Protein AF-A0A7W0W2N6-F1 (afdb_monomer_lite)

Radius of gyration: 33.57 Å; chains: 1; bounding box: 93×100×54 Å

pLDDT: mean 82.93, std 16.7, range [38.88, 98.69]

Foldseek 3Di:
DDPQLLVQLVVLLVQLVVLLVVLVDDDFQVSLLVSLVSLQRSNQRSLCSNVPNDPDDDLVSLVVCVVVVLADPVLSVLLNLSSVLNVQSPDPPHRRDNSNSVSSNSNSVRNVCSSVPVRPVPPPPPPDPPPPPPPPDDDPDDDDPPDDPDDPDPDPDDPPPPDDPDDDDPPDDPDPPPDDDDPDPPPPPPPDDPDPDDPDPDPPPDDDDPPDDDDDDDDDDDD

Secondary structure (DSSP, 8-state):
--HHHHHHHHHHHHHHHHHHHHHTS---HHHHHHHHHHHHHHHHHHHHHHHTS----HHHHHHHHHHTTSS-HHHHHHHHHHHHHHHHHTSTT----HHHHHHHHHHHHHHHHHHTT--S-TTS----S----PPS-----PPPP-PPPPPPPPPPPPPPPPPPPPPPPPPP-PPPPPPPPPPPP---PPPP--PPP--------PPPP----PPPPPPPPP-

Sequence (223 aa):
MSAPNQRDARTALDGARKVLAHLEGPRGGEDLAADIFDLWHGVEMSLRALIGGSSLSGQQLIRVARQGEVISIDQGHSLLEFLAARDRVNRTSYKPTQADGNAALEGFHALESALSGAGPSGDATASAPPVYQPPASSLPYAPPPSRAPDPPPPRPSAPPPPRAPDPPAPRPSAPPPPPPLPPPPLREAPPAYVPPASTRPTTIEQPPPDFDRAPARKPPPKI

Structure (mmCIF, N/CA/C/O backbone):
data_AF-A0A7W0W2N6-F1
#
_entry.id   AF-A0A7W0W2N6-F1
#
loop_
_atom_site.group_PDB
_atom_site.id
_atom_site.type_symbol
_atom_site.label_atom_id
_atom_site.label_alt_id
_atom_site.label_comp_id
_atom_site.label_asym_id
_atom_site.label_entity_id
_atom_site.label_seq_id
_atom_site.pdbx_PDB_ins_code
_atom_site.Cartn_x
_atom_site.Cartn_y
_atom_site.Cartn_z
_atom_site.occupancy
_atom_site.B_iso_or_equiv
_atom_site.auth_seq_id
_atom_site.auth_comp_id
_atom_site.auth_asym_id
_atom_site.auth_atom_id
_atom_site.pdbx_PDB_model_num
ATOM 1 N N . MET A 1 1 ? -13.272 3.521 14.338 1.00 80.06 1 MET A N 1
ATOM 2 C CA . MET A 1 1 ? -12.353 4.578 13.850 1.00 80.06 1 MET A CA 1
ATOM 3 C C . MET A 1 1 ? -12.968 5.941 14.069 1.00 80.06 1 MET A C 1
ATOM 5 O O . MET A 1 1 ? -14.181 6.059 13.957 1.00 80.06 1 MET A O 1
ATOM 9 N N . SER A 1 2 ? -12.160 6.952 14.383 1.00 88.81 2 SER A N 1
ATOM 10 C CA . SER A 1 2 ? -12.640 8.329 14.524 1.00 88.81 2 SER A CA 1
ATOM 11 C C . SER A 1 2 ? -12.678 9.036 13.157 1.00 88.81 2 SER A C 1
ATOM 13 O O . SER A 1 2 ? -11.887 8.727 12.263 1.00 88.81 2 SER A O 1
ATOM 15 N N . ALA A 1 3 ? -13.587 10.001 12.988 1.00 91.56 3 ALA A N 1
ATOM 16 C CA . ALA A 1 3 ? -13.664 10.814 11.769 1.00 91.56 3 ALA A CA 1
ATOM 17 C C . ALA A 1 3 ? -12.361 11.592 11.448 1.00 91.56 3 ALA A C 1
ATOM 19 O O . ALA A 1 3 ? -12.022 11.689 10.267 1.00 91.56 3 ALA A O 1
ATOM 20 N N . PRO A 1 4 ? -11.600 12.107 12.442 1.00 94.69 4 PRO A N 1
ATOM 21 C CA . PRO A 1 4 ? -10.273 12.680 12.204 1.00 94.69 4 PRO A CA 1
ATOM 22 C C . PRO A 1 4 ? -9.300 11.695 11.546 1.00 94.69 4 PRO A C 1
ATOM 24 O O . PRO A 1 4 ? -8.773 11.996 10.480 1.00 94.69 4 PRO A O 1
ATOM 27 N N . ASN A 1 5 ? -9.163 10.480 12.089 1.00 94.56 5 ASN A N 1
ATOM 28 C CA . ASN A 1 5 ? -8.243 9.469 11.557 1.00 94.56 5 ASN A CA 1
ATOM 29 C C . ASN A 1 5 ? -8.558 9.110 10.098 1.00 94.56 5 ASN A C 1
ATOM 31 O O . ASN A 1 5 ? -7.654 8.925 9.287 1.00 94.56 5 ASN A O 1
ATOM 35 N N . GLN A 1 6 ? -9.845 9.032 9.745 1.00 95.06 6 GLN A N 1
ATOM 36 C CA . GLN A 1 6 ? -10.270 8.755 8.372 1.00 95.06 6 GLN A CA 1
ATOM 37 C C . GLN A 1 6 ? -9.917 9.904 7.412 1.00 95.06 6 GLN A C 1
ATOM 39 O O . GLN A 1 6 ? -9.544 9.658 6.265 1.00 95.06 6 GLN A O 1
ATOM 44 N N . ARG A 1 7 ? -10.020 11.160 7.863 1.00 96.31 7 ARG A N 1
ATOM 45 C CA . ARG A 1 7 ? -9.629 12.336 7.071 1.00 96.31 7 ARG A CA 1
ATOM 46 C C . ARG A 1 7 ? -8.117 12.386 6.849 1.00 96.31 7 ARG A C 1
ATOM 48 O O . ARG A 1 7 ? -7.683 12.645 5.726 1.00 96.31 7 ARG A O 1
ATOM 55 N N . ASP A 1 8 ? -7.340 12.092 7.884 1.00 96.56 8 ASP A N 1
ATOM 56 C CA . ASP A 1 8 ? -5.877 12.066 7.807 1.00 96.56 8 ASP A CA 1
ATOM 57 C C . ASP A 1 8 ? -5.404 10.945 6.875 1.00 96.56 8 ASP A C 1
ATOM 59 O O . ASP A 1 8 ? -4.560 11.163 6.006 1.00 96.56 8 ASP A O 1
ATOM 63 N N . ALA A 1 9 ? -6.028 9.768 6.972 1.00 96.81 9 ALA A N 1
ATOM 64 C CA . ALA A 1 9 ? -5.744 8.641 6.093 1.00 96.81 9 ALA A CA 1
ATOM 65 C C . ALA A 1 9 ? -6.024 8.948 4.614 1.00 96.81 9 ALA A C 1
ATOM 67 O O . ALA A 1 9 ? -5.227 8.576 3.751 1.00 96.81 9 ALA A O 1
ATOM 68 N N . ARG A 1 10 ? -7.126 9.650 4.316 1.00 96.62 10 ARG A N 1
ATOM 69 C CA . ARG A 1 10 ? -7.452 10.097 2.950 1.00 96.62 10 ARG A CA 1
ATOM 70 C C . ARG A 1 10 ? -6.450 11.123 2.438 1.00 96.62 10 ARG A C 1
ATOM 72 O O . ARG A 1 10 ? -5.946 10.961 1.337 1.00 96.62 10 ARG A O 1
ATOM 79 N N . THR A 1 11 ? -6.094 12.104 3.266 1.00 97.06 11 THR A N 1
ATOM 80 C CA . THR A 1 11 ? -5.081 13.117 2.922 1.00 97.06 11 THR A CA 1
ATOM 81 C C . THR A 1 11 ? -3.732 12.476 2.585 1.00 97.06 11 THR A C 1
ATOM 83 O O . THR A 1 11 ? -3.097 12.849 1.600 1.00 97.06 11 THR A O 1
ATOM 86 N N . ALA A 1 12 ? -3.302 11.482 3.369 1.00 96.00 12 ALA A N 1
ATOM 87 C CA . ALA A 1 12 ? -2.074 10.737 3.098 1.00 96.00 12 ALA A CA 1
ATOM 88 C C . ALA A 1 12 ? -2.150 9.953 1.775 1.00 96.00 12 ALA A C 1
ATOM 90 O O . ALA A 1 12 ? -1.202 9.977 0.988 1.00 96.00 12 ALA A O 1
ATOM 91 N N . LEU A 1 13 ? -3.289 9.306 1.500 1.00 96.38 13 LEU A N 1
ATOM 92 C CA . LEU A 1 13 ? -3.495 8.548 0.264 1.00 96.38 13 LEU A CA 1
ATOM 93 C C . LEU A 1 13 ? -3.570 9.458 -0.978 1.00 96.38 13 LEU A C 1
ATOM 95 O O . LEU A 1 13 ? -3.036 9.110 -2.029 1.00 96.38 13 LEU A O 1
ATOM 99 N N . ASP A 1 14 ? -4.162 10.648 -0.853 1.00 96.31 14 ASP A N 1
ATOM 100 C CA . ASP A 1 14 ? -4.223 11.655 -1.921 1.00 96.31 14 ASP A CA 1
ATOM 101 C C . ASP A 1 14 ? -2.829 12.133 -2.356 1.00 96.31 14 ASP A C 1
ATOM 103 O O . ASP A 1 14 ? -2.616 12.445 -3.530 1.00 96.31 14 ASP A O 1
ATOM 107 N N . GLY A 1 15 ? -1.855 12.146 -1.440 1.00 95.06 15 GLY A N 1
ATOM 108 C CA . GLY A 1 15 ? -0.451 12.386 -1.778 1.00 95.06 15 GLY A CA 1
ATOM 109 C C . GLY A 1 15 ? 0.110 11.325 -2.731 1.00 95.06 15 GLY A C 1
ATOM 110 O O . GLY A 1 15 ? 0.752 11.670 -3.723 1.00 95.06 15 GLY A O 1
ATOM 111 N N . ALA A 1 16 ? -0.201 10.051 -2.475 1.00 96.19 16 ALA A N 1
ATOM 112 C CA . ALA A 1 16 ? 0.242 8.912 -3.280 1.00 96.19 16 ALA A CA 1
ATOM 113 C C . ALA A 1 16 ? -0.467 8.796 -4.642 1.00 96.19 16 ALA A C 1
ATOM 115 O O . ALA A 1 16 ? 0.145 8.328 -5.600 1.00 96.19 16 ALA A O 1
ATOM 116 N N . ARG A 1 17 ? -1.706 9.293 -4.792 1.00 96.06 17 ARG A N 1
ATOM 117 C CA . ARG A 1 17 ? -2.425 9.294 -6.089 1.00 96.06 17 ARG A CA 1
ATOM 118 C C . ARG A 1 17 ? -1.655 9.981 -7.218 1.00 96.06 17 ARG A C 1
ATOM 120 O O . ARG A 1 17 ? -1.803 9.610 -8.376 1.00 96.06 17 ARG A O 1
ATOM 127 N N . LYS A 1 18 ? -0.815 10.969 -6.896 1.00 93.62 18 LYS A N 1
ATOM 128 C CA . LYS A 1 18 ? 0.024 11.656 -7.891 1.00 93.62 18 LYS A CA 1
ATOM 129 C C . LYS A 1 18 ? 1.054 10.721 -8.526 1.00 93.62 18 LYS A C 1
ATOM 131 O O . LYS A 1 18 ? 1.340 10.857 -9.708 1.00 93.62 18 LYS A O 1
ATOM 136 N N . VAL A 1 19 ? 1.566 9.771 -7.747 1.00 95.50 19 VAL A N 1
ATOM 137 C CA . VAL A 1 19 ? 2.527 8.751 -8.186 1.00 95.50 19 VAL A CA 1
ATOM 138 C C . VAL A 1 19 ? 1.820 7.649 -8.976 1.00 95.50 19 VAL A C 1
ATOM 140 O O . VAL A 1 19 ? 2.383 7.100 -9.914 1.00 95.50 19 VAL A O 1
ATOM 143 N N . LEU A 1 20 ? 0.550 7.367 -8.669 1.00 94.69 20 LEU A N 1
ATOM 144 C CA . LEU A 1 20 ? -0.238 6.343 -9.363 1.00 94.69 20 LEU A CA 1
ATOM 145 C C . LEU A 1 20 ? -0.293 6.566 -10.882 1.00 94.69 20 LEU A C 1
ATOM 147 O O . LEU A 1 20 ? -0.062 5.638 -11.652 1.00 94.69 20 LEU A O 1
ATOM 151 N N . ALA A 1 21 ? -0.504 7.814 -11.311 1.00 92.62 21 ALA A N 1
ATOM 152 C CA . ALA A 1 21 ? -0.543 8.180 -12.729 1.00 92.62 21 ALA A CA 1
ATOM 153 C C . ALA A 1 21 ? 0.770 7.862 -13.471 1.00 92.62 21 ALA A C 1
ATOM 155 O O . ALA A 1 21 ? 0.789 7.749 -14.695 1.00 92.62 21 ALA A O 1
ATOM 156 N N . HIS A 1 22 ? 1.886 7.723 -12.750 1.00 92.94 22 HIS A N 1
ATOM 157 C CA . HIS A 1 22 ? 3.175 7.376 -13.332 1.00 92.94 22 HIS A CA 1
ATOM 158 C C . HIS A 1 22 ? 3.332 5.879 -13.613 1.00 92.94 22 HIS A C 1
ATOM 160 O O . HIS A 1 22 ? 4.080 5.536 -14.532 1.00 92.94 22 HIS A O 1
ATOM 166 N N . LEU A 1 23 ? 2.636 5.024 -12.858 1.00 93.06 23 LEU A N 1
ATOM 167 C CA . LEU A 1 23 ? 2.730 3.560 -12.921 1.00 93.06 23 LEU A CA 1
ATOM 168 C C . LEU A 1 23 ? 1.909 2.942 -14.063 1.00 93.06 23 LEU A C 1
ATOM 170 O O . LEU A 1 23 ? 2.182 1.815 -14.472 1.00 93.06 23 LEU A O 1
ATOM 174 N N . GLU A 1 24 ? 0.923 3.669 -14.594 1.00 89.94 24 GLU A N 1
ATOM 175 C CA . GLU A 1 24 ? 0.074 3.209 -15.705 1.00 89.94 24 GLU A CA 1
ATOM 176 C C . GLU A 1 24 ? 0.789 3.242 -17.072 1.00 89.94 24 GLU A C 1
ATOM 178 O O . GLU A 1 24 ? 0.323 2.638 -18.039 1.00 89.94 24 GLU A O 1
ATOM 183 N N . GLY A 1 25 ? 1.926 3.940 -17.172 1.00 89.19 25 GLY A N 1
ATOM 184 C CA . GLY A 1 25 ? 2.709 4.080 -18.400 1.00 89.19 25 GLY A CA 1
ATOM 185 C C . GLY A 1 25 ? 3.970 3.203 -18.440 1.00 89.19 25 GLY A C 1
ATOM 186 O O . GLY A 1 25 ? 4.464 2.767 -17.402 1.00 89.19 25 GLY A O 1
ATOM 187 N N . PRO A 1 26 ? 4.551 2.968 -19.633 1.00 87.12 26 PRO A N 1
ATOM 188 C CA . PRO A 1 26 ? 5.843 2.298 -19.748 1.00 87.12 26 PRO A CA 1
ATOM 189 C C . PRO A 1 26 ? 6.944 3.133 -19.075 1.00 87.12 26 PRO A C 1
ATOM 191 O O . PRO A 1 26 ? 7.191 4.277 -19.461 1.00 87.12 26 PRO A O 1
ATOM 194 N N . ARG A 1 27 ? 7.619 2.546 -18.080 1.00 88.75 27 ARG A N 1
ATOM 195 C CA . ARG A 1 27 ? 8.657 3.193 -17.260 1.00 88.75 27 ARG A CA 1
ATOM 196 C C . ARG A 1 27 ? 9.999 2.471 -17.351 1.00 88.75 27 ARG A C 1
ATOM 198 O O . ARG A 1 27 ? 10.067 1.261 -17.575 1.00 88.75 27 ARG A O 1
ATOM 205 N N . GLY A 1 28 ? 11.078 3.225 -17.141 1.00 95.81 28 GLY A N 1
ATOM 206 C CA . GLY A 1 28 ? 12.381 2.643 -16.836 1.00 95.81 28 GLY A CA 1
ATOM 207 C C . GLY A 1 28 ? 12.340 1.919 -15.488 1.00 95.81 28 GLY A C 1
ATOM 208 O O . GLY A 1 28 ? 11.553 2.268 -14.615 1.00 95.81 28 GLY A O 1
ATOM 209 N N . GLY A 1 29 ? 13.190 0.904 -15.306 1.00 95.12 29 GLY A N 1
ATOM 210 C CA . GLY A 1 29 ? 13.203 0.125 -14.061 1.00 95.12 29 GLY A CA 1
ATOM 211 C C . GLY A 1 29 ? 13.528 0.963 -12.819 1.00 95.12 29 GLY A C 1
ATOM 212 O O . GLY A 1 29 ? 12.971 0.708 -11.760 1.00 95.12 29 GLY A O 1
ATOM 213 N N . GLU A 1 30 ? 14.392 1.972 -12.948 1.00 96.12 30 GLU A N 1
ATOM 214 C CA . GLU A 1 30 ? 14.762 2.869 -11.843 1.00 96.12 30 GLU A CA 1
ATOM 215 C C . GLU A 1 30 ? 13.605 3.793 -11.437 1.00 96.12 30 GLU A C 1
ATOM 217 O O . GLU A 1 30 ? 13.245 3.828 -10.262 1.00 96.12 30 GLU A O 1
ATOM 222 N N . ASP A 1 31 ? 12.959 4.446 -12.408 1.00 97.19 31 ASP A N 1
ATOM 223 C CA . ASP A 1 31 ? 11.766 5.269 -12.162 1.00 97.19 31 ASP A CA 1
ATOM 224 C C . ASP A 1 31 ? 10.637 4.436 -11.540 1.00 97.19 31 ASP A C 1
ATOM 226 O O . ASP A 1 31 ? 10.013 4.853 -10.568 1.00 97.19 31 ASP A O 1
ATOM 230 N N . LEU A 1 32 ? 10.425 3.215 -12.047 1.00 97.50 32 LEU A N 1
ATOM 231 C CA . LEU A 1 32 ? 9.424 2.292 -11.517 1.00 97.50 32 LEU A CA 1
ATOM 232 C C . LEU A 1 32 ? 9.702 1.918 -10.051 1.00 97.50 32 LEU A C 1
ATOM 234 O O . LEU A 1 32 ? 8.769 1.839 -9.255 1.00 97.50 32 LEU A O 1
ATOM 238 N N . ALA A 1 33 ? 10.965 1.695 -9.669 1.00 97.81 33 ALA A N 1
ATOM 239 C CA . ALA A 1 33 ? 11.313 1.447 -8.270 1.00 97.81 33 ALA A CA 1
ATOM 240 C C . ALA A 1 33 ? 10.987 2.653 -7.383 1.00 97.81 33 ALA A C 1
ATOM 242 O O . ALA A 1 33 ? 10.401 2.469 -6.315 1.00 97.81 33 ALA A O 1
ATOM 243 N N . ALA A 1 34 ? 11.351 3.863 -7.819 1.00 97.69 34 ALA A N 1
ATOM 244 C CA . ALA A 1 34 ? 11.075 5.093 -7.083 1.00 97.69 34 ALA A CA 1
ATOM 245 C C . ALA A 1 34 ? 9.564 5.298 -6.883 1.00 97.69 34 ALA A C 1
ATOM 247 O O . ALA A 1 34 ? 9.118 5.474 -5.749 1.00 97.69 34 ALA A O 1
ATOM 248 N N . ASP A 1 35 ? 8.775 5.144 -7.951 1.00 97.88 35 ASP A N 1
ATOM 249 C CA . ASP A 1 35 ? 7.315 5.250 -7.893 1.00 97.88 35 ASP A CA 1
ATOM 250 C C . ASP A 1 35 ? 6.710 4.204 -6.926 1.00 97.88 35 ASP A C 1
ATOM 252 O O . ASP A 1 35 ? 5.842 4.526 -6.113 1.00 97.88 35 ASP A O 1
ATOM 256 N N . ILE A 1 36 ? 7.198 2.954 -6.936 1.00 98.12 36 ILE A N 1
ATOM 257 C CA . ILE A 1 36 ? 6.761 1.897 -6.000 1.00 98.12 36 ILE A CA 1
ATOM 258 C C . ILE A 1 36 ? 7.077 2.267 -4.539 1.00 98.12 36 ILE A C 1
ATOM 260 O O . ILE A 1 36 ? 6.253 2.016 -3.653 1.00 98.12 36 ILE A O 1
ATOM 264 N N . PHE A 1 37 ? 8.242 2.863 -4.261 1.00 98.00 37 PHE A N 1
ATOM 265 C CA . PHE A 1 37 ? 8.606 3.306 -2.910 1.00 98.00 37 PHE A CA 1
ATOM 266 C C . PHE A 1 37 ? 7.728 4.450 -2.411 1.00 98.00 37 PHE A C 1
ATOM 268 O O . PHE A 1 37 ? 7.234 4.380 -1.281 1.00 98.00 37 PHE A O 1
ATOM 275 N N . ASP A 1 38 ? 7.517 5.470 -3.240 1.00 98.00 38 ASP A N 1
ATOM 276 C CA . ASP A 1 38 ? 6.706 6.633 -2.882 1.00 98.00 38 ASP A CA 1
ATOM 277 C C . ASP A 1 38 ? 5.239 6.237 -2.677 1.00 98.00 38 ASP A C 1
ATOM 279 O O . ASP A 1 38 ? 4.598 6.655 -1.703 1.00 98.00 38 ASP A O 1
ATOM 283 N N . LEU A 1 39 ? 4.719 5.352 -3.536 1.00 98.12 39 LEU A N 1
ATOM 284 C CA . LEU A 1 39 ? 3.369 4.819 -3.398 1.00 98.12 39 LEU A CA 1
ATOM 285 C C . LEU A 1 39 ? 3.222 4.001 -2.106 1.00 98.12 39 LEU A C 1
ATOM 287 O O . LEU A 1 39 ? 2.267 4.210 -1.352 1.00 98.12 39 LEU A O 1
ATOM 291 N N . TRP A 1 40 ? 4.182 3.117 -1.800 1.00 98.38 40 TRP A N 1
ATOM 292 C CA . TRP A 1 40 ? 4.158 2.328 -0.564 1.00 98.38 40 TRP A CA 1
ATOM 293 C C . TRP A 1 40 ? 4.219 3.231 0.671 1.00 98.38 40 TRP A C 1
ATOM 295 O O . TRP A 1 40 ? 3.480 3.013 1.632 1.00 98.38 40 TRP A O 1
ATOM 305 N N . HIS A 1 41 ? 5.053 4.274 0.645 1.00 98.12 41 HIS A N 1
ATOM 306 C CA . HIS A 1 41 ? 5.153 5.224 1.748 1.00 98.12 41 HIS A CA 1
ATOM 307 C C . HIS A 1 41 ? 3.808 5.906 2.038 1.00 98.12 41 HIS A C 1
ATOM 309 O O . HIS A 1 41 ? 3.393 5.974 3.197 1.00 98.12 41 HIS A O 1
ATOM 315 N N . GLY A 1 42 ? 3.082 6.347 1.007 1.00 97.88 42 GLY A N 1
ATOM 316 C CA . GLY A 1 42 ? 1.753 6.939 1.184 1.00 97.88 42 GLY A CA 1
ATOM 317 C C . GLY A 1 42 ? 0.707 5.955 1.722 1.00 97.88 42 GLY A C 1
ATOM 318 O O . GLY A 1 42 ? -0.057 6.307 2.625 1.00 97.88 42 GLY A O 1
ATOM 319 N N . VAL A 1 43 ? 0.710 4.703 1.246 1.00 98.31 43 VAL A N 1
ATOM 320 C CA . VAL A 1 43 ? -0.142 3.622 1.785 1.00 98.31 43 VAL A CA 1
ATOM 321 C C . VAL A 1 43 ? 0.176 3.366 3.260 1.00 98.31 43 VAL A C 1
ATOM 323 O O . VAL A 1 43 ? -0.734 3.278 4.086 1.00 98.31 43 VAL A O 1
ATOM 326 N N . GLU A 1 44 ? 1.456 3.301 3.624 1.00 98.31 44 GLU A N 1
ATOM 327 C CA . GLU A 1 44 ? 1.897 3.078 5.000 1.00 98.31 44 GLU A CA 1
ATOM 328 C C . GLU A 1 44 ? 1.456 4.221 5.929 1.00 98.31 44 GLU A C 1
ATOM 330 O O . GLU A 1 44 ? 0.931 3.974 7.017 1.00 98.31 44 GLU A O 1
ATOM 335 N N . MET A 1 45 ? 1.593 5.474 5.485 1.00 98.25 45 MET A N 1
ATOM 336 C CA . MET A 1 45 ? 1.115 6.649 6.221 1.00 98.25 45 MET A CA 1
ATOM 337 C C . MET A 1 45 ? -0.410 6.642 6.391 1.00 98.25 45 MET A C 1
ATOM 339 O O . MET A 1 45 ? -0.911 6.940 7.478 1.00 98.25 45 MET A O 1
ATOM 343 N N . SER A 1 46 ? -1.147 6.234 5.357 1.00 98.00 46 SER A N 1
ATOM 344 C CA . SER A 1 46 ? -2.604 6.109 5.404 1.00 98.00 46 SER A CA 1
ATOM 345 C C . SER A 1 46 ? -3.066 5.025 6.393 1.00 98.00 46 SER A C 1
ATOM 347 O O . SER A 1 46 ? -3.917 5.281 7.249 1.00 98.00 46 SER A O 1
ATOM 349 N N . LEU A 1 47 ? -2.440 3.842 6.372 1.00 97.75 47 LEU A N 1
ATOM 350 C CA . LEU A 1 47 ? -2.713 2.759 7.327 1.00 97.75 47 LEU A CA 1
ATOM 351 C C . LEU A 1 47 ? -2.392 3.159 8.773 1.00 97.75 47 LEU A C 1
ATOM 353 O O . LEU A 1 47 ? -3.170 2.869 9.685 1.00 97.75 47 LEU A O 1
ATOM 357 N N . ARG A 1 48 ? -1.273 3.855 9.007 1.00 97.75 48 ARG A N 1
ATOM 358 C CA . ARG A 1 48 ? -0.935 4.369 10.343 1.00 97.75 48 ARG A CA 1
ATOM 359 C C . ARG A 1 48 ? -1.977 5.353 10.850 1.00 97.75 48 ARG A C 1
ATOM 361 O O . ARG A 1 48 ? -2.365 5.252 12.013 1.00 97.75 48 ARG A O 1
ATOM 368 N N . ALA A 1 49 ? -2.442 6.268 10.001 1.00 97.25 49 ALA A N 1
ATOM 369 C CA . ALA A 1 49 ? -3.495 7.212 10.360 1.00 97.25 49 ALA A CA 1
ATOM 370 C C . ALA A 1 49 ? -4.788 6.481 10.762 1.00 97.25 49 ALA A C 1
ATOM 372 O O . ALA A 1 49 ? -5.357 6.779 11.812 1.00 97.25 49 ALA A O 1
ATOM 373 N N . LEU A 1 50 ? -5.191 5.447 10.010 1.00 96.44 50 LEU A N 1
ATOM 374 C CA . LEU A 1 50 ? -6.374 4.632 10.322 1.00 96.44 50 LEU A CA 1
ATOM 375 C C . LEU A 1 50 ? -6.302 3.952 11.696 1.00 96.44 50 LEU A C 1
ATOM 377 O O . LEU A 1 50 ? -7.291 3.945 12.432 1.00 96.44 50 LEU A O 1
ATOM 381 N N . ILE A 1 51 ? -5.131 3.429 12.060 1.00 96.19 51 ILE A N 1
ATOM 382 C CA . ILE A 1 51 ? -4.895 2.726 13.334 1.00 96.19 51 ILE A CA 1
ATOM 383 C C . ILE A 1 51 ? -4.635 3.713 14.494 1.00 96.19 51 ILE A C 1
ATOM 385 O O . ILE A 1 51 ? -4.525 3.307 15.646 1.00 96.19 51 ILE A O 1
ATOM 389 N N . GLY A 1 52 ? -4.595 5.024 14.227 1.00 94.88 52 GLY A N 1
ATOM 390 C CA . GLY A 1 52 ? -4.422 6.057 15.252 1.00 94.88 52 GLY A CA 1
ATOM 391 C C . GLY A 1 52 ? -2.965 6.429 15.534 1.00 94.88 52 GLY A C 1
ATOM 392 O O . GLY A 1 52 ? -2.598 6.629 16.686 1.00 94.88 52 GLY A O 1
ATOM 393 N N . GLY A 1 53 ? -2.133 6.525 14.493 1.00 90.38 53 GLY A N 1
ATOM 394 C CA . GLY A 1 53 ? -0.763 7.045 14.590 1.00 90.38 53 GLY A CA 1
ATOM 395 C C . GLY A 1 53 ? 0.275 6.020 15.055 1.00 90.38 53 GLY A C 1
ATOM 396 O O . GLY A 1 53 ? 1.245 6.376 15.717 1.00 90.38 53 GLY A O 1
ATOM 397 N N . SER A 1 54 ? 0.073 4.741 14.731 1.00 93.69 54 SER A N 1
ATOM 398 C CA . SER A 1 54 ? 0.996 3.662 15.102 1.00 93.69 54 SER A CA 1
ATOM 399 C C . SER A 1 54 ? 2.411 3.866 14.537 1.00 93.69 54 SER A C 1
ATOM 401 O O . SER A 1 54 ? 2.573 4.294 13.396 1.00 93.69 54 SER A O 1
ATOM 403 N N . SER A 1 55 ? 3.443 3.478 15.294 1.00 96.62 55 SER A N 1
ATOM 404 C CA . SER A 1 55 ? 4.836 3.415 14.818 1.00 96.62 55 SER A CA 1
ATOM 405 C C . SER A 1 55 ? 5.154 2.145 14.017 1.00 96.62 55 SER A C 1
ATOM 407 O O . SER A 1 55 ? 6.271 1.988 13.522 1.00 96.62 55 SER A O 1
ATOM 409 N N . LEU A 1 56 ? 4.191 1.227 13.880 1.00 97.75 56 LEU A N 1
ATOM 410 C CA . LEU A 1 56 ? 4.363 -0.018 13.134 1.00 97.75 56 LEU A CA 1
ATOM 411 C C . LEU A 1 56 ? 4.602 0.244 11.641 1.00 97.75 56 LEU A C 1
ATOM 413 O O . LEU A 1 56 ? 4.199 1.270 11.090 1.00 97.75 56 LEU A O 1
ATOM 417 N N . SER A 1 57 ? 5.256 -0.708 10.982 1.00 98.12 57 SER A N 1
ATOM 418 C CA . SER A 1 57 ? 5.581 -0.671 9.554 1.00 98.12 57 SER A CA 1
ATOM 419 C C . SER A 1 57 ? 5.418 -2.047 8.906 1.00 98.12 57 SER A C 1
ATOM 421 O O . SER A 1 57 ? 5.319 -3.074 9.593 1.00 98.12 57 SER A O 1
ATOM 423 N N . GLY A 1 58 ? 5.378 -2.065 7.571 1.00 97.50 58 GLY A N 1
ATOM 424 C CA . GLY A 1 58 ? 5.399 -3.293 6.771 1.00 97.50 58 GLY A CA 1
ATOM 425 C C . GLY A 1 58 ? 4.327 -4.313 7.173 1.00 97.50 58 GLY A C 1
ATOM 426 O O . GLY A 1 58 ? 3.157 -3.981 7.367 1.00 97.50 58 GLY A O 1
ATOM 427 N N . GLN A 1 59 ? 4.737 -5.574 7.334 1.00 98.19 59 GLN A N 1
ATOM 428 C CA . GLN A 1 59 ? 3.821 -6.683 7.626 1.00 98.19 59 GLN A CA 1
ATOM 429 C C . GLN A 1 59 ? 3.103 -6.549 8.976 1.00 98.19 59 GLN A C 1
ATOM 431 O O . GLN A 1 59 ? 1.955 -6.977 9.100 1.00 98.19 59 GLN A O 1
ATOM 436 N N . GLN A 1 60 ? 3.753 -5.972 9.995 1.00 98.38 60 GLN A N 1
ATOM 437 C CA . GLN A 1 60 ? 3.130 -5.812 11.316 1.00 98.38 60 GLN A CA 1
ATOM 438 C C . GLN A 1 60 ? 1.992 -4.795 11.265 1.00 98.38 60 GLN A C 1
ATOM 440 O O . GLN A 1 60 ? 0.940 -5.025 11.859 1.00 98.38 60 GLN A O 1
ATOM 445 N N . LEU A 1 61 ? 2.170 -3.715 10.499 1.00 98.25 61 LEU A N 1
ATOM 446 C CA . LEU A 1 61 ? 1.122 -2.724 10.274 1.00 98.25 61 LEU A CA 1
ATOM 447 C C . LEU A 1 61 ? -0.095 -3.349 9.577 1.00 98.25 61 LEU A C 1
ATOM 449 O O . LEU A 1 61 ? -1.216 -3.189 10.054 1.00 98.25 61 LEU A O 1
ATOM 453 N N . ILE A 1 62 ? 0.127 -4.126 8.508 1.00 98.25 62 ILE A N 1
ATOM 454 C CA . ILE A 1 62 ? -0.946 -4.836 7.787 1.00 98.25 62 ILE A CA 1
ATOM 455 C C . ILE A 1 62 ? -1.671 -5.819 8.718 1.00 98.25 62 ILE A C 1
ATOM 457 O O . ILE A 1 62 ? -2.900 -5.889 8.724 1.00 98.25 62 ILE A O 1
ATOM 461 N N . ARG A 1 63 ? -0.930 -6.572 9.540 1.00 98.31 63 ARG A N 1
ATOM 462 C CA . ARG A 1 63 ? -1.514 -7.527 10.493 1.00 98.31 63 ARG A CA 1
ATOM 463 C C . ARG A 1 63 ? -2.437 -6.837 11.494 1.00 98.31 63 ARG A C 1
ATOM 465 O O . ARG A 1 63 ? -3.550 -7.315 11.697 1.00 98.31 63 ARG A O 1
ATOM 472 N N . VAL A 1 64 ? -1.993 -5.732 12.090 1.00 97.69 64 VAL A N 1
ATOM 473 C CA . VAL A 1 64 ? -2.803 -4.973 13.054 1.00 97.69 64 VAL A CA 1
ATOM 474 C C . VAL A 1 64 ? -4.017 -4.343 12.374 1.00 97.69 64 VAL A C 1
ATOM 476 O O . VAL A 1 64 ? -5.110 -4.407 12.929 1.00 97.69 64 VAL A O 1
ATOM 479 N N . ALA A 1 65 ? -3.868 -3.821 11.151 1.00 96.81 65 ALA A N 1
ATOM 480 C CA . ALA A 1 65 ? -4.994 -3.309 10.370 1.00 96.81 65 ALA A CA 1
ATOM 481 C C . ALA A 1 65 ? -6.072 -4.389 10.158 1.00 96.81 65 ALA A C 1
ATOM 483 O O . ALA A 1 65 ? -7.251 -4.143 10.395 1.00 96.81 65 ALA A O 1
ATOM 484 N N . ARG A 1 66 ? -5.675 -5.612 9.789 1.00 97.31 66 ARG A N 1
ATOM 485 C CA . ARG A 1 66 ? -6.609 -6.741 9.636 1.00 97.31 66 ARG A CA 1
ATOM 486 C C . ARG A 1 66 ? -7.268 -7.145 10.954 1.00 97.31 66 ARG A C 1
ATOM 488 O O . ARG A 1 66 ? -8.467 -7.381 10.983 1.00 97.31 66 ARG A O 1
ATOM 495 N N . GLN A 1 67 ? -6.494 -7.236 12.037 1.00 96.75 67 GLN A N 1
ATOM 496 C CA . GLN A 1 67 ? -7.012 -7.601 13.363 1.00 96.75 67 GLN A CA 1
ATOM 497 C C . GLN A 1 67 ? -8.003 -6.566 13.907 1.00 96.75 67 GLN A C 1
ATOM 499 O O . GLN A 1 67 ? -8.935 -6.933 14.612 1.00 96.75 67 GLN A O 1
ATOM 504 N N . GLY A 1 68 ? -7.807 -5.290 13.573 1.00 95.56 68 GLY A N 1
ATOM 505 C CA . GLY A 1 68 ? -8.733 -4.206 13.891 1.00 95.56 68 GLY A CA 1
ATOM 506 C C . GLY A 1 68 ? -9.875 -4.036 12.887 1.00 95.56 68 GLY A C 1
ATOM 507 O O . GLY A 1 68 ? -10.526 -2.996 12.926 1.00 95.56 68 GLY A O 1
ATOM 508 N N . GLU A 1 69 ? -10.063 -4.993 11.967 1.00 95.06 69 GLU A N 1
ATOM 509 C CA . GLU A 1 69 ? -11.083 -4.973 10.904 1.00 95.06 69 GLU A CA 1
ATOM 510 C C . GLU A 1 69 ? -11.061 -3.688 10.051 1.00 95.06 69 GLU A C 1
ATOM 512 O O . GLU A 1 69 ? -12.062 -3.272 9.474 1.00 95.06 69 GLU A O 1
ATOM 517 N N . VAL A 1 70 ? -9.891 -3.046 9.955 1.00 95.25 70 VAL A N 1
ATOM 518 C CA . VAL A 1 70 ? -9.657 -1.836 9.147 1.00 95.25 70 VAL A CA 1
ATOM 519 C C . VAL A 1 70 ? -9.666 -2.155 7.659 1.00 95.25 70 VAL A C 1
ATOM 521 O O . VAL A 1 70 ? -10.080 -1.343 6.836 1.00 95.25 70 VAL A O 1
ATOM 524 N N . ILE A 1 71 ? -9.168 -3.343 7.339 1.00 96.25 71 ILE A N 1
ATOM 525 C CA . ILE A 1 71 ? -9.091 -3.913 6.003 1.00 96.25 71 ILE A CA 1
ATOM 526 C C . ILE A 1 71 ? -9.535 -5.373 6.075 1.00 96.25 71 ILE A C 1
ATOM 528 O O . ILE A 1 71 ? -9.311 -6.065 7.072 1.00 96.25 71 ILE A O 1
ATOM 532 N N . SER A 1 72 ? -10.144 -5.847 4.996 1.00 96.25 72 SER A N 1
ATOM 533 C CA . SER A 1 72 ? -10.529 -7.245 4.819 1.00 96.25 72 SER A CA 1
ATOM 534 C C . SER A 1 72 ? -9.316 -8.164 4.627 1.00 96.25 72 SER A C 1
ATOM 536 O O . SER A 1 72 ? -8.166 -7.731 4.503 1.00 96.25 72 SER A O 1
ATOM 538 N N . ILE A 1 73 ? -9.575 -9.474 4.610 1.00 96.50 73 ILE A N 1
ATOM 539 C CA . ILE A 1 73 ? -8.551 -10.491 4.352 1.00 96.50 73 ILE A CA 1
ATOM 540 C C . ILE A 1 73 ? -7.948 -10.313 2.957 1.00 96.50 73 ILE A C 1
ATOM 542 O O . ILE A 1 73 ? -6.723 -10.276 2.849 1.00 96.50 73 ILE A O 1
ATOM 546 N N . ASP A 1 74 ? -8.790 -10.139 1.938 1.00 96.94 74 ASP A N 1
ATOM 547 C CA . ASP A 1 74 ? -8.364 -9.992 0.544 1.00 96.94 74 ASP A CA 1
ATOM 548 C C . ASP A 1 74 ? -7.550 -8.712 0.339 1.00 96.94 74 ASP A C 1
ATOM 550 O O . ASP A 1 74 ? -6.444 -8.759 -0.193 1.00 96.94 74 ASP A O 1
ATOM 554 N N . GLN A 1 75 ? -8.018 -7.584 0.889 1.00 97.25 75 GLN A N 1
ATOM 555 C CA . GLN A 1 75 ? -7.263 -6.323 0.865 1.00 97.25 75 GLN A CA 1
ATOM 556 C C . GLN A 1 75 ? -5.903 -6.462 1.560 1.00 97.25 75 GLN A C 1
ATOM 558 O O . GLN A 1 75 ? -4.892 -5.937 1.096 1.00 97.25 75 GLN A O 1
ATOM 563 N N . GLY A 1 76 ? -5.862 -7.200 2.670 1.00 97.81 76 GLY A N 1
ATOM 564 C CA . GLY A 1 76 ? -4.622 -7.519 3.360 1.00 97.81 76 GLY A CA 1
ATOM 565 C C . GLY A 1 76 ? -3.655 -8.355 2.521 1.00 97.81 76 GLY A C 1
ATOM 566 O O . GLY A 1 76 ? -2.450 -8.144 2.623 1.00 97.81 76 GLY A O 1
ATOM 567 N N . HIS A 1 77 ? -4.155 -9.276 1.694 1.00 98.25 77 HIS A N 1
ATOM 568 C CA . HIS A 1 77 ? -3.320 -10.067 0.792 1.00 98.25 77 HIS A CA 1
ATOM 569 C C . HIS A 1 77 ? -2.725 -9.202 -0.325 1.00 98.25 77 HIS A C 1
ATOM 571 O O . HIS A 1 77 ? -1.509 -9.216 -0.497 1.00 98.25 77 HIS A O 1
ATOM 577 N N . SER A 1 78 ? -3.530 -8.360 -0.982 1.00 98.44 78 SER A N 1
ATOM 578 C CA . SER A 1 78 ? -3.035 -7.412 -1.995 1.00 98.44 78 SER A CA 1
ATOM 579 C C . SER A 1 78 ? -1.958 -6.473 -1.437 1.00 98.44 78 SER A C 1
ATOM 581 O O . SER A 1 78 ? -0.945 -6.221 -2.086 1.00 98.44 78 SER A O 1
ATOM 583 N N . LEU A 1 79 ? -2.114 -6.001 -0.195 1.00 98.44 79 LEU A N 1
ATOM 584 C CA . LEU A 1 79 ? -1.098 -5.177 0.472 1.00 98.44 79 LEU A CA 1
ATOM 585 C C . LEU A 1 79 ? 0.189 -5.947 0.806 1.00 98.44 79 LEU A C 1
ATOM 587 O O . LEU A 1 79 ? 1.267 -5.352 0.813 1.00 98.44 79 LEU A O 1
ATOM 591 N N . LEU A 1 80 ? 0.104 -7.250 1.089 1.00 98.62 80 LEU A N 1
ATOM 592 C CA . LEU A 1 80 ? 1.287 -8.092 1.292 1.00 98.62 80 LEU A CA 1
ATOM 593 C C . LEU A 1 80 ? 2.036 -8.337 -0.022 1.00 98.62 80 LEU A C 1
ATOM 595 O O . LEU A 1 80 ? 3.265 -8.299 -0.014 1.00 98.62 80 LEU A O 1
ATOM 599 N N . GLU A 1 81 ? 1.322 -8.523 -1.133 1.00 98.69 81 GLU A N 1
ATOM 600 C CA . GLU A 1 81 ? 1.931 -8.631 -2.465 1.00 98.69 81 GLU A CA 1
ATOM 601 C C . GLU A 1 81 ? 2.608 -7.320 -2.883 1.00 98.69 81 GLU A C 1
ATOM 603 O O . GLU A 1 81 ? 3.751 -7.334 -3.349 1.00 98.69 81 GLU A O 1
ATOM 608 N N . PHE A 1 82 ? 1.972 -6.173 -2.617 1.00 98.62 82 PHE A N 1
ATOM 609 C CA . PHE A 1 82 ? 2.600 -4.865 -2.804 1.00 98.62 82 PHE A CA 1
ATOM 610 C C . PHE A 1 82 ? 3.863 -4.720 -1.937 1.00 98.62 82 PHE A C 1
ATOM 612 O O . PHE A 1 82 ? 4.932 -4.366 -2.439 1.00 98.62 82 PHE A O 1
ATOM 619 N N . LEU A 1 83 ? 3.804 -5.062 -0.648 1.00 98.62 83 LEU A N 1
ATOM 620 C CA . LEU A 1 83 ? 4.987 -5.015 0.214 1.00 98.62 83 LEU A CA 1
ATOM 621 C C . LEU A 1 83 ? 6.111 -5.930 -0.301 1.00 98.62 83 LEU A C 1
ATOM 623 O O . LEU A 1 83 ? 7.272 -5.527 -0.306 1.00 98.62 83 LEU A O 1
ATOM 627 N N . ALA A 1 84 ? 5.780 -7.128 -0.787 1.00 98.62 84 ALA A N 1
ATOM 628 C CA . ALA A 1 84 ? 6.754 -8.028 -1.393 1.00 98.62 84 ALA A CA 1
ATOM 629 C C . ALA A 1 84 ? 7.383 -7.429 -2.665 1.00 98.62 84 ALA A C 1
ATOM 631 O O . ALA A 1 84 ? 8.590 -7.566 -2.862 1.00 98.62 84 ALA A O 1
ATOM 632 N N . ALA A 1 85 ? 6.603 -6.740 -3.505 1.00 98.50 85 ALA A N 1
ATOM 633 C CA . ALA A 1 85 ? 7.114 -5.997 -4.658 1.00 98.50 85 ALA A CA 1
ATOM 634 C C . ALA A 1 85 ? 8.077 -4.881 -4.228 1.00 98.50 85 ALA A C 1
ATOM 636 O O . ALA A 1 85 ? 9.196 -4.801 -4.738 1.00 98.50 85 ALA A O 1
ATOM 637 N N . ARG A 1 86 ? 7.702 -4.094 -3.214 1.00 98.38 86 ARG A N 1
ATOM 638 C CA . ARG A 1 86 ? 8.553 -3.057 -2.617 1.00 98.38 86 ARG A CA 1
ATOM 639 C C . ARG A 1 86 ? 9.869 -3.634 -2.065 1.00 98.38 86 ARG A C 1
ATOM 641 O O . ARG A 1 86 ? 10.943 -3.079 -2.292 1.00 98.38 86 ARG A O 1
ATOM 648 N N . ASP A 1 87 ? 9.817 -4.785 -1.400 1.00 98.50 87 ASP A N 1
ATOM 649 C CA . ASP A 1 87 ? 11.011 -5.467 -0.887 1.00 98.50 87 ASP A CA 1
ATOM 650 C C . ASP A 1 87 ? 11.903 -6.033 -2.006 1.00 98.50 87 ASP A C 1
ATOM 652 O O . ASP A 1 87 ? 13.125 -6.103 -1.839 1.00 98.50 87 ASP A O 1
ATOM 656 N N . ARG A 1 88 ? 11.328 -6.436 -3.151 1.00 98.44 88 ARG A N 1
ATOM 657 C CA . ARG A 1 88 ? 12.097 -6.843 -4.339 1.00 98.44 88 ARG A CA 1
ATOM 658 C C . ARG A 1 88 ? 12.813 -5.652 -4.968 1.00 98.44 88 ARG A C 1
ATOM 660 O O . ARG A 1 88 ? 14.017 -5.755 -5.182 1.00 98.44 88 ARG A O 1
ATOM 667 N N . VAL A 1 89 ? 12.127 -4.529 -5.202 1.00 98.06 89 VAL A N 1
ATOM 668 C CA . VAL A 1 89 ? 12.745 -3.329 -5.809 1.00 98.06 89 VAL A CA 1
ATOM 669 C C . VAL A 1 89 ? 13.799 -2.672 -4.914 1.00 98.06 89 VAL A C 1
ATOM 671 O O . VAL A 1 89 ? 14.696 -2.007 -5.416 1.00 98.06 89 VAL A O 1
ATOM 674 N N . ASN A 1 90 ? 13.761 -2.917 -3.600 1.00 97.94 90 ASN A N 1
ATOM 675 C CA . ASN A 1 90 ? 14.811 -2.486 -2.671 1.00 97.94 90 ASN A CA 1
ATOM 676 C C . ASN A 1 90 ? 16.137 -3.252 -2.827 1.00 97.94 90 ASN A C 1
ATOM 678 O O . ASN A 1 90 ? 17.157 -2.868 -2.253 1.00 97.94 90 ASN A O 1
ATOM 682 N N . ARG A 1 91 ? 16.152 -4.367 -3.564 1.00 97.94 91 ARG A N 1
ATOM 683 C CA . ARG A 1 91 ? 17.376 -5.134 -3.809 1.00 97.94 91 ARG A CA 1
ATOM 684 C C . ARG A 1 91 ? 18.107 -4.524 -4.995 1.00 97.94 91 ARG A C 1
ATOM 686 O O . ARG A 1 91 ? 17.612 -4.566 -6.113 1.00 97.94 91 ARG A O 1
ATOM 693 N N . THR A 1 92 ? 19.332 -4.061 -4.773 1.00 95.44 92 THR A N 1
ATOM 694 C CA . THR A 1 92 ? 20.170 -3.432 -5.810 1.00 95.44 92 THR A CA 1
ATOM 695 C C . THR A 1 92 ? 20.473 -4.335 -7.009 1.00 95.44 92 THR A C 1
ATOM 697 O O . THR A 1 92 ? 20.800 -3.843 -8.083 1.00 95.44 92 THR A O 1
ATOM 700 N N . SER A 1 93 ? 20.375 -5.657 -6.843 1.00 96.56 93 SER A N 1
ATOM 701 C CA . SER A 1 93 ? 20.563 -6.643 -7.912 1.00 96.56 93 SER A CA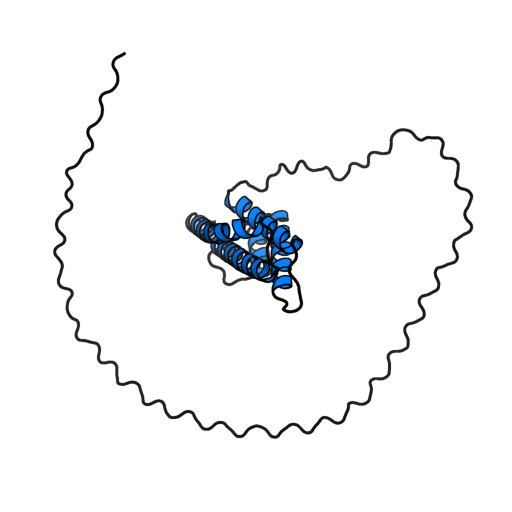 1
ATOM 702 C C . SER A 1 93 ? 19.276 -7.021 -8.650 1.00 96.56 93 SER A C 1
ATOM 704 O O . SER A 1 93 ? 19.340 -7.731 -9.654 1.00 96.56 93 SER A O 1
ATOM 706 N N . TYR A 1 94 ? 18.111 -6.601 -8.156 1.00 97.94 94 TYR A N 1
ATOM 707 C CA . TYR A 1 94 ? 16.829 -6.908 -8.773 1.00 97.94 94 TYR A CA 1
ATOM 708 C C . TYR A 1 94 ? 16.471 -5.841 -9.806 1.00 97.94 94 TYR A C 1
ATOM 710 O O . TYR A 1 94 ? 16.640 -4.649 -9.566 1.00 97.94 94 TYR A O 1
ATOM 718 N N . LYS A 1 95 ? 15.951 -6.272 -10.958 1.00 97.69 95 LYS A N 1
ATOM 719 C CA . LYS A 1 95 ? 15.441 -5.375 -11.996 1.00 97.69 95 LYS A CA 1
ATOM 720 C C . LYS A 1 95 ? 13.913 -5.321 -11.884 1.00 97.69 95 LYS A C 1
ATOM 722 O O . LYS A 1 95 ? 13.287 -6.341 -12.174 1.00 97.69 95 LYS A O 1
ATOM 727 N N . PRO A 1 96 ? 13.321 -4.179 -11.490 1.00 97.56 96 PRO A N 1
ATOM 728 C CA . PRO A 1 96 ? 11.874 -4.029 -11.384 1.00 97.56 96 PRO A CA 1
ATOM 729 C C . PRO A 1 96 ? 11.162 -4.390 -12.684 1.00 97.56 96 PRO A C 1
ATOM 731 O O . PRO A 1 96 ? 11.649 -4.105 -13.782 1.00 97.56 96 PRO A O 1
ATOM 734 N N . THR A 1 97 ? 10.009 -5.033 -12.546 1.00 96.69 97 THR A N 1
ATOM 735 C CA . THR A 1 97 ? 9.190 -5.508 -13.661 1.00 96.69 97 THR A CA 1
ATOM 736 C C . THR A 1 97 ? 7.798 -4.895 -13.604 1.00 96.69 97 THR A C 1
ATOM 738 O O . THR A 1 97 ? 7.345 -4.463 -12.546 1.00 96.69 97 THR A O 1
ATOM 741 N N . GLN A 1 98 ? 7.064 -4.930 -14.719 1.00 95.38 98 GLN A N 1
ATOM 742 C CA . GLN A 1 98 ? 5.672 -4.469 -14.733 1.00 95.38 98 GLN A CA 1
ATOM 743 C C . GLN A 1 98 ? 4.785 -5.242 -13.742 1.00 95.38 98 GLN A C 1
ATOM 745 O O . GLN A 1 98 ? 3.827 -4.685 -13.222 1.00 95.38 98 GLN A O 1
ATOM 750 N N . ALA A 1 99 ? 5.118 -6.499 -13.427 1.00 96.75 99 ALA A N 1
ATOM 751 C CA . ALA A 1 99 ? 4.399 -7.267 -12.411 1.00 96.75 99 ALA A CA 1
ATOM 752 C C . ALA A 1 99 ? 4.522 -6.640 -11.009 1.00 96.75 99 ALA A C 1
ATOM 754 O O . ALA A 1 99 ? 3.564 -6.672 -10.243 1.00 96.75 99 ALA A O 1
ATOM 755 N N . ASP A 1 100 ? 5.665 -6.023 -10.689 1.00 97.75 100 ASP A N 1
ATOM 756 C CA . ASP A 1 100 ? 5.850 -5.286 -9.435 1.00 97.75 100 ASP A CA 1
ATOM 757 C C . ASP A 1 100 ? 4.997 -4.008 -9.410 1.00 97.75 100 ASP A C 1
ATOM 759 O O . ASP A 1 100 ? 4.372 -3.707 -8.394 1.00 97.75 100 ASP A O 1
ATOM 763 N N . GLY A 1 101 ? 4.917 -3.302 -10.544 1.00 97.38 101 GLY A N 1
ATOM 764 C CA . GLY A 1 101 ? 4.030 -2.148 -10.716 1.00 97.38 101 GLY A CA 1
ATOM 765 C C . GLY A 1 101 ? 2.552 -2.522 -10.571 1.00 97.38 101 GLY A C 1
ATOM 766 O O . GLY A 1 101 ? 1.824 -1.867 -9.832 1.00 97.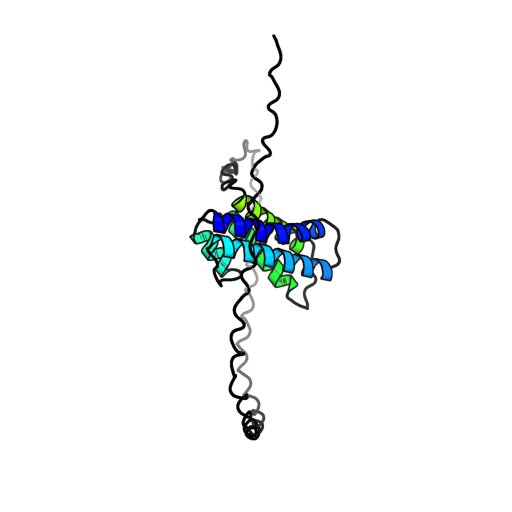38 101 GLY A O 1
ATOM 767 N N . ASN A 1 102 ? 2.117 -3.621 -11.192 1.00 97.00 102 ASN A N 1
ATOM 768 C CA . ASN A 1 102 ? 0.740 -4.109 -11.082 1.00 97.00 102 ASN A CA 1
ATOM 769 C C . ASN A 1 102 ? 0.387 -4.501 -9.639 1.00 97.00 102 ASN A C 1
ATOM 771 O O . ASN A 1 102 ? -0.670 -4.116 -9.150 1.00 97.00 102 ASN A O 1
ATOM 775 N N . ALA A 1 103 ? 1.290 -5.187 -8.926 1.00 98.06 103 ALA A N 1
ATOM 776 C CA . ALA A 1 103 ? 1.095 -5.500 -7.509 1.00 98.06 103 ALA A CA 1
ATOM 777 C C . ALA A 1 103 ? 0.964 -4.227 -6.649 1.00 98.06 103 ALA A C 1
ATOM 779 O O . ALA A 1 103 ? 0.163 -4.186 -5.714 1.00 98.06 103 ALA A O 1
ATOM 780 N N . ALA A 1 104 ? 1.715 -3.170 -6.981 1.00 98.25 104 ALA A N 1
ATOM 781 C CA . ALA A 1 104 ? 1.598 -1.872 -6.325 1.00 98.25 104 ALA A CA 1
ATOM 782 C C . ALA A 1 104 ? 0.245 -1.188 -6.588 1.00 98.25 104 ALA A C 1
ATOM 784 O O . ALA A 1 104 ? -0.387 -0.711 -5.643 1.00 98.25 104 ALA A O 1
ATOM 785 N N . LEU A 1 105 ? -0.230 -1.196 -7.840 1.00 97.81 105 LEU A N 1
ATOM 786 C CA . LEU A 1 105 ? -1.548 -0.674 -8.223 1.00 97.81 105 LEU A CA 1
ATOM 787 C C . LEU A 1 105 ? -2.679 -1.418 -7.498 1.00 97.81 105 LEU A C 1
ATOM 789 O O . LEU A 1 105 ? -3.552 -0.789 -6.899 1.00 97.81 105 LEU A O 1
ATOM 793 N N . GLU A 1 106 ? -2.645 -2.753 -7.494 1.00 97.94 106 GLU A N 1
ATOM 794 C CA . GLU A 1 106 ? -3.648 -3.584 -6.820 1.00 97.94 106 GLU A CA 1
ATOM 795 C C . GLU A 1 106 ? -3.678 -3.332 -5.307 1.00 97.94 106 GLU A C 1
ATOM 797 O O . GLU A 1 106 ? -4.750 -3.131 -4.731 1.00 97.94 106 GLU A O 1
ATOM 802 N N . GLY A 1 107 ? -2.511 -3.280 -4.653 1.00 97.88 107 GLY A N 1
ATOM 803 C CA . GLY A 1 107 ? -2.416 -2.971 -3.225 1.00 97.88 107 GLY A CA 1
ATOM 804 C C . GLY A 1 107 ? -2.922 -1.566 -2.882 1.00 97.88 107 GLY A C 1
ATOM 805 O O . GLY A 1 107 ? -3.603 -1.382 -1.870 1.00 97.88 107 GLY A O 1
ATOM 806 N N . PHE A 1 108 ? -2.640 -0.578 -3.735 1.00 98.12 108 PHE A N 1
ATOM 807 C CA . PHE A 1 108 ? -3.145 0.785 -3.576 1.00 98.12 108 PHE A CA 1
ATOM 808 C C . PHE A 1 108 ? -4.675 0.849 -3.699 1.00 98.12 108 PHE A C 1
ATOM 810 O O . PHE A 1 108 ? -5.342 1.361 -2.795 1.00 98.12 108 PHE A O 1
ATOM 817 N N . HIS A 1 109 ? -5.245 0.280 -4.765 1.00 97.50 109 HIS A N 1
ATOM 818 C CA . HIS A 1 109 ? -6.696 0.262 -4.974 1.00 97.50 109 HIS A CA 1
ATOM 819 C C . HIS A 1 109 ? -7.436 -0.538 -3.897 1.00 97.50 109 HIS A C 1
ATOM 821 O O . HIS A 1 109 ? -8.533 -0.155 -3.486 1.00 97.50 109 HIS A O 1
ATOM 827 N N . ALA A 1 110 ? -6.829 -1.604 -3.367 1.00 96.69 110 ALA A N 1
ATOM 828 C CA . ALA A 1 110 ? -7.382 -2.348 -2.240 1.00 96.69 110 ALA A CA 1
ATOM 829 C C . ALA A 1 110 ? -7.571 -1.457 -0.995 1.00 96.69 110 ALA A C 1
ATOM 831 O O . ALA A 1 110 ? -8.625 -1.506 -0.352 1.00 96.69 110 ALA A O 1
ATOM 832 N N . LEU A 1 111 ? -6.588 -0.609 -0.671 1.00 97.31 111 LEU A N 1
ATOM 833 C CA . LEU A 1 111 ? -6.690 0.342 0.441 1.00 97.31 111 LEU A CA 1
ATOM 834 C C . LEU A 1 111 ? -7.667 1.490 0.141 1.00 97.31 111 LEU A C 1
ATOM 836 O O . LEU A 1 111 ? -8.435 1.896 1.014 1.00 97.31 111 LEU A O 1
ATOM 840 N N . GLU A 1 112 ? -7.675 1.996 -1.091 1.00 96.69 112 GLU A N 1
ATOM 841 C CA . GLU A 1 112 ? -8.621 3.023 -1.538 1.00 96.69 112 GLU A CA 1
ATOM 842 C C . GLU A 1 112 ? -10.079 2.549 -1.418 1.00 96.69 112 GLU A C 1
ATOM 844 O O . GLU A 1 1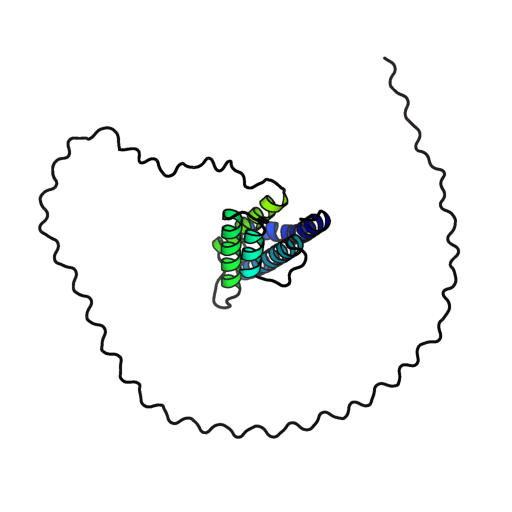12 ? -10.944 3.281 -0.920 1.00 96.69 112 GLU A O 1
ATOM 849 N N . SER A 1 113 ? -10.341 1.294 -1.796 1.00 95.31 113 SER A N 1
ATOM 850 C CA . SER A 1 113 ? -11.641 0.648 -1.619 1.00 95.31 113 SER A CA 1
ATOM 851 C C . SER A 1 113 ? -12.033 0.587 -0.143 1.00 95.31 113 SER A C 1
ATOM 853 O O . SER A 1 113 ? -13.163 0.942 0.189 1.00 95.31 113 SER A O 1
ATOM 855 N N . ALA A 1 114 ? -11.111 0.205 0.749 1.00 94.00 114 ALA A N 1
ATOM 856 C CA . ALA A 1 114 ? -11.371 0.167 2.191 1.00 94.00 114 ALA A CA 1
ATOM 857 C C . ALA A 1 114 ? -11.747 1.555 2.750 1.00 94.00 114 ALA A C 1
ATOM 859 O O . ALA A 1 114 ? -12.680 1.691 3.541 1.00 94.00 114 ALA A O 1
ATOM 860 N N . LEU A 1 115 ? -11.065 2.613 2.301 1.00 94.19 115 LEU A N 1
ATOM 861 C CA . LEU A 1 115 ? -11.287 3.995 2.750 1.00 94.19 115 LEU A CA 1
ATOM 862 C C . LEU A 1 115 ? -12.561 4.647 2.213 1.00 94.19 115 LEU A C 1
ATOM 864 O O . LEU A 1 115 ? -13.106 5.574 2.837 1.00 94.19 115 LEU A O 1
ATOM 868 N N . SER A 1 116 ? -13.019 4.191 1.052 1.00 92.81 116 SER A N 1
ATOM 869 C CA . SER A 1 116 ? -14.242 4.679 0.418 1.00 92.81 116 SER A CA 1
ATOM 870 C C . SER A 1 116 ? -15.495 4.202 1.152 1.00 92.81 116 SER A C 1
ATOM 872 O O . SER A 1 116 ? -16.579 4.722 0.907 1.00 92.81 116 SER A O 1
ATOM 874 N N . GLY A 1 117 ? -15.367 3.249 2.084 1.00 80.81 117 GLY A N 1
ATOM 875 C CA . GLY A 1 117 ? -16.516 2.681 2.786 1.00 80.81 117 GLY A CA 1
ATOM 876 C C . GLY A 1 117 ? -17.434 1.889 1.856 1.00 80.81 117 GLY A C 1
ATOM 877 O O . GLY A 1 117 ? -18.515 1.480 2.277 1.00 80.81 117 GLY A O 1
ATOM 878 N N . ALA A 1 118 ? -16.987 1.629 0.619 1.00 61.69 118 ALA A N 1
ATOM 879 C CA . ALA A 1 118 ? -17.361 0.416 -0.071 1.00 61.69 118 ALA A CA 1
ATOM 880 C C . ALA A 1 118 ? -16.889 -0.684 0.873 1.00 61.69 118 ALA A C 1
ATOM 882 O O . ALA A 1 118 ? -15.693 -0.976 0.954 1.00 61.69 118 ALA A O 1
ATOM 883 N N . GLY A 1 119 ? -17.813 -1.183 1.701 1.00 50.03 119 GLY A N 1
ATOM 884 C CA . GLY A 1 119 ? -17.552 -2.324 2.564 1.00 50.03 119 GLY A CA 1
ATOM 885 C C . GLY A 1 119 ? -16.913 -3.438 1.734 1.00 50.03 119 GLY A C 1
ATOM 886 O O . GLY A 1 119 ? -16.953 -3.357 0.499 1.00 50.03 119 GLY A O 1
ATOM 887 N N . PRO A 1 120 ? -16.321 -4.469 2.367 1.00 47.81 120 PRO A N 1
ATOM 888 C CA . PRO A 1 120 ? -15.904 -5.650 1.617 1.00 47.81 120 PRO A CA 1
ATOM 889 C C . PRO A 1 120 ? -17.069 -5.982 0.701 1.00 47.81 120 PRO A C 1
ATOM 891 O O . PRO A 1 120 ? -18.183 -6.164 1.195 1.00 47.81 120 PRO A O 1
ATOM 894 N N . SER A 1 121 ? -16.861 -5.842 -0.611 1.00 43.50 121 SER A N 1
ATOM 895 C CA . SER A 1 121 ? -17.937 -6.025 -1.565 1.00 43.50 121 SER A CA 1
ATOM 896 C C . SER A 1 121 ? -18.282 -7.491 -1.422 1.00 43.50 121 SER A C 1
ATOM 898 O O . SER A 1 121 ? -17.625 -8.356 -1.982 1.00 43.50 121 SER A O 1
ATOM 900 N N . GLY A 1 122 ? -19.284 -7.761 -0.590 1.00 44.31 122 GLY A N 1
ATOM 901 C CA . GLY A 1 122 ? -19.906 -9.057 -0.381 1.00 44.31 122 GLY A CA 1
AT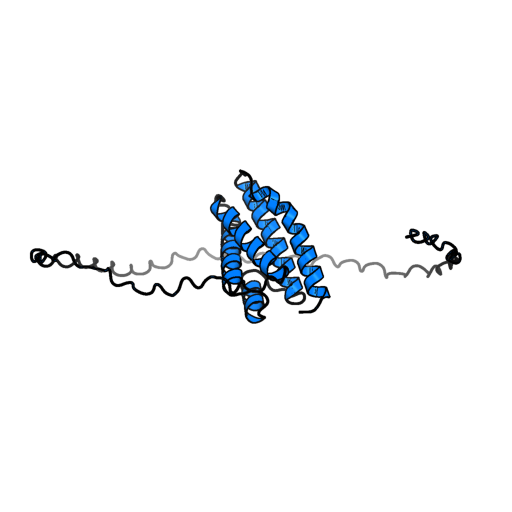OM 902 C C . GLY A 1 122 ? -20.715 -9.484 -1.600 1.00 44.31 122 GLY A C 1
ATOM 903 O O . GLY A 1 122 ? -21.573 -10.339 -1.473 1.00 44.31 122 GLY A O 1
ATOM 904 N N . ASP A 1 123 ? -20.426 -8.881 -2.752 1.00 39.09 123 ASP A N 1
ATOM 905 C CA . ASP A 1 123 ? -20.664 -9.394 -4.087 1.00 39.09 123 ASP A CA 1
ATOM 906 C C . ASP A 1 123 ? -19.316 -9.627 -4.796 1.00 39.09 123 ASP A C 1
ATOM 908 O O . ASP A 1 123 ? -19.160 -9.447 -6.001 1.00 39.09 123 ASP A O 1
ATOM 912 N N . ALA A 1 124 ? -18.349 -10.216 -4.088 1.00 43.62 124 ALA A N 1
ATOM 913 C CA . ALA A 1 124 ? -17.931 -11.503 -4.607 1.00 43.62 124 ALA A CA 1
ATOM 914 C C . ALA A 1 124 ? -19.229 -12.305 -4.690 1.00 43.62 124 ALA A C 1
ATOM 916 O O . ALA A 1 124 ? -19.699 -12.848 -3.691 1.00 43.62 124 ALA A O 1
ATOM 917 N N . THR A 1 125 ? -19.838 -12.336 -5.884 1.00 41.88 125 THR A N 1
ATOM 918 C CA . THR A 1 125 ? -20.525 -13.545 -6.308 1.00 41.88 125 THR A CA 1
ATOM 919 C C . THR A 1 125 ? -19.581 -14.625 -5.846 1.00 41.88 125 THR A C 1
ATOM 921 O O . THR A 1 125 ? -18.452 -14.701 -6.338 1.00 41.88 125 THR A O 1
ATOM 924 N N . ALA A 1 126 ? -19.964 -15.320 -4.778 1.00 42.94 126 ALA A N 1
ATOM 925 C CA . ALA A 1 126 ? -19.294 -16.519 -4.383 1.00 42.94 126 ALA A CA 1
ATOM 926 C C . ALA A 1 126 ? -19.336 -17.327 -5.670 1.00 42.94 126 ALA A C 1
ATOM 928 O O . ALA A 1 126 ? -20.380 -17.856 -6.054 1.00 42.94 126 ALA A O 1
ATOM 929 N N . SER A 1 127 ? -18.221 -17.327 -6.402 1.00 42.66 127 SER A N 1
ATOM 930 C CA . SER A 1 127 ? -17.867 -18.454 -7.218 1.00 42.66 127 SER A CA 1
ATOM 931 C C . SER A 1 127 ? -17.931 -19.547 -6.181 1.00 42.66 127 SER A C 1
ATOM 933 O O . SER A 1 127 ? -17.107 -19.589 -5.260 1.00 42.66 127 SER A O 1
ATOM 935 N N . ALA A 1 128 ? -19.066 -20.248 -6.182 1.00 43.94 128 ALA A N 1
ATOM 936 C CA . ALA A 1 128 ? -19.328 -21.320 -5.260 1.00 43.94 128 ALA A CA 1
ATOM 937 C C . ALA A 1 128 ? -18.042 -22.155 -5.211 1.00 43.94 128 ALA A C 1
ATOM 939 O O . ALA A 1 128 ? -17.365 -22.247 -6.248 1.00 43.94 128 ALA A O 1
ATOM 940 N N . PRO A 1 129 ? -17.671 -22.762 -4.064 1.00 46.69 129 PRO A N 1
ATOM 941 C CA . PRO A 1 129 ? -16.658 -23.816 -4.120 1.00 46.69 129 PRO A CA 1
ATOM 942 C C . PRO A 1 129 ? -17.063 -24.685 -5.304 1.00 46.69 129 PRO A C 1
ATOM 944 O O . PRO A 1 129 ? -18.262 -24.976 -5.354 1.00 46.69 129 PRO A O 1
ATOM 947 N N . PRO A 1 130 ? -16.188 -24.944 -6.299 1.00 45.72 130 PRO A N 1
ATOM 948 C CA . PRO A 1 130 ? -16.610 -25.523 -7.563 1.00 45.72 130 PRO A CA 1
ATOM 949 C C . PRO A 1 130 ? -17.519 -26.684 -7.216 1.00 45.72 130 PRO A C 1
ATOM 951 O O . PRO A 1 130 ? -17.070 -27.673 -6.633 1.00 45.72 130 PRO A O 1
ATOM 954 N N . VAL A 1 131 ? -18.826 -26.497 -7.442 1.00 46.84 131 VAL A N 1
ATOM 955 C CA . VAL A 1 131 ? -19.767 -27.588 -7.301 1.00 46.84 131 VAL A CA 1
ATOM 956 C C . VAL A 1 131 ? -19.236 -28.513 -8.354 1.00 46.84 131 VAL A C 1
ATOM 958 O O . VAL A 1 131 ? -19.210 -28.153 -9.531 1.00 46.84 131 VAL A O 1
ATOM 961 N N . TYR A 1 132 ? -18.673 -29.621 -7.894 1.00 50.22 132 TYR A N 1
ATOM 962 C CA . TYR A 1 132 ? -18.232 -30.691 -8.746 1.00 50.22 132 TYR A CA 1
ATOM 963 C C . TYR A 1 132 ? -19.448 -31.035 -9.599 1.00 50.22 132 TYR A C 1
ATOM 965 O O . TYR A 1 132 ? -20.372 -31.693 -9.130 1.00 50.22 132 TYR A O 1
ATOM 973 N N . GLN A 1 133 ? -19.512 -30.471 -10.804 1.00 38.88 133 GLN A N 1
ATOM 974 C CA . GLN A 1 133 ? -20.437 -30.894 -11.827 1.00 38.88 133 GLN A CA 1
ATOM 975 C C . GLN A 1 133 ? -19.885 -32.251 -12.235 1.00 38.88 133 GLN A C 1
ATOM 977 O O . GLN A 1 133 ? -18.812 -32.295 -12.845 1.00 38.88 133 GLN A O 1
ATOM 982 N N . PRO A 1 134 ? -20.537 -33.370 -11.870 1.00 49.00 134 PRO A N 1
ATOM 983 C CA . PRO A 1 134 ? -20.207 -34.612 -12.531 1.00 49.00 134 PRO A CA 1
ATOM 984 C C . PRO A 1 134 ? -20.418 -34.362 -14.032 1.00 49.00 134 PRO A C 1
ATOM 986 O O . PRO A 1 134 ? -21.465 -33.824 -14.410 1.00 49.00 134 PRO A O 1
ATOM 989 N N . PRO A 1 135 ? -19.440 -34.677 -14.895 1.00 55.44 135 PRO A N 1
ATOM 990 C CA . PRO A 1 135 ? -19.632 -34.547 -16.328 1.00 55.44 135 PRO A CA 1
ATOM 991 C C . PRO A 1 135 ? -20.859 -35.371 -16.730 1.00 55.44 135 PRO A C 1
ATOM 993 O O . PRO A 1 135 ? -20.938 -36.572 -16.465 1.00 55.44 135 PRO A O 1
ATOM 996 N N . ALA A 1 136 ? -21.842 -34.703 -17.331 1.00 55.00 136 ALA A N 1
ATOM 997 C CA . ALA A 1 136 ? -23.011 -35.361 -17.878 1.00 55.00 136 ALA A CA 1
ATOM 998 C C . ALA A 1 136 ? -22.591 -36.230 -19.071 1.00 55.00 136 ALA A C 1
ATOM 1000 O O . ALA A 1 136 ? -21.931 -35.762 -19.996 1.00 55.00 136 ALA A O 1
ATOM 1001 N N . SER A 1 137 ? -23.052 -37.478 -19.039 1.00 49.12 137 SER A N 1
ATOM 1002 C CA . SER A 1 137 ? -23.061 -38.448 -20.136 1.00 49.12 137 SER A CA 1
ATOM 1003 C C . SER A 1 137 ? -21.692 -38.936 -20.611 1.00 49.12 137 SER A C 1
ATOM 1005 O O . SER A 1 137 ? -21.133 -38.526 -21.624 1.00 49.12 137 SER A O 1
ATOM 1007 N N . SER A 1 138 ? -21.232 -39.932 -19.861 1.00 47.59 138 SER A N 1
ATOM 1008 C CA . SER A 1 138 ? -20.446 -41.077 -20.307 1.00 47.59 138 SER A CA 1
ATOM 1009 C C . SER A 1 138 ? -20.655 -41.445 -21.783 1.00 47.59 138 SER A C 1
ATOM 1011 O O . SER A 1 138 ? -21.670 -42.036 -22.159 1.00 47.59 138 SER A O 1
ATOM 1013 N N . LEU A 1 139 ? -19.630 -41.196 -22.595 1.00 60.69 139 LEU A N 1
ATOM 1014 C CA . LEU A 1 139 ? -19.308 -42.098 -23.696 1.00 60.69 139 LEU A CA 1
ATOM 1015 C C . LEU A 1 139 ? -18.875 -43.451 -23.099 1.00 60.69 139 LEU A C 1
ATOM 1017 O O . 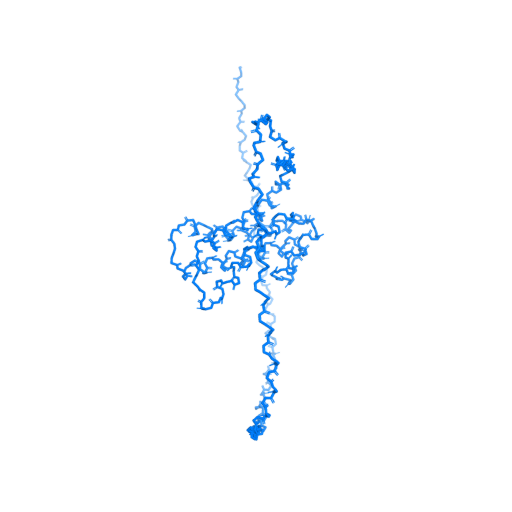LEU A 1 139 ? -18.317 -43.468 -21.996 1.00 60.69 139 LEU A O 1
ATOM 1021 N N . PRO A 1 140 ? -19.122 -44.584 -23.781 1.00 62.19 140 PRO A N 1
ATOM 1022 C CA . PRO A 1 140 ? -18.669 -45.889 -23.318 1.00 62.19 140 PRO A CA 1
ATOM 1023 C C . PRO A 1 140 ? -17.146 -45.874 -23.149 1.00 62.19 140 PRO A C 1
ATOM 1025 O O . PRO A 1 140 ? -16.386 -45.790 -24.113 1.00 62.19 140 PRO A O 1
ATOM 1028 N N . TYR A 1 141 ? -16.716 -45.919 -21.891 1.00 56.38 141 TYR A N 1
ATOM 1029 C CA . TYR A 1 141 ? -15.322 -46.020 -21.499 1.00 56.38 141 TYR A CA 1
ATOM 1030 C C . TYR A 1 141 ? -14.821 -47.412 -21.889 1.00 56.38 141 TYR A C 1
ATOM 1032 O O . TYR A 1 141 ? -15.138 -48.407 -21.236 1.00 56.38 141 TYR A O 1
ATOM 1040 N N . ALA A 1 142 ? -14.065 -47.491 -22.983 1.00 67.06 142 ALA A N 1
ATOM 1041 C CA . ALA A 1 142 ? -13.244 -48.657 -23.255 1.00 67.06 142 ALA A CA 1
ATOM 1042 C C . ALA A 1 142 ? -12.158 -48.725 -22.166 1.00 67.06 142 ALA A C 1
ATOM 1044 O O . ALA A 1 142 ? -11.479 -47.718 -21.938 1.00 67.06 142 ALA A O 1
ATOM 1045 N N . PRO A 1 143 ? -11.991 -49.865 -21.470 1.00 67.75 143 PRO A N 1
ATOM 1046 C CA . PRO A 1 143 ? -10.953 -49.994 -20.462 1.00 67.75 143 PRO A CA 1
ATOM 1047 C C . PRO A 1 143 ? -9.588 -49.740 -21.118 1.00 67.75 143 PRO A C 1
ATOM 1049 O O . PRO A 1 143 ? -9.301 -50.332 -22.165 1.00 67.75 143 PRO A O 1
ATOM 1052 N N . PRO A 1 144 ? -8.741 -48.865 -20.548 1.00 69.88 144 PRO A N 1
ATOM 1053 C CA . PRO A 1 144 ? -7.382 -48.716 -21.033 1.00 69.88 144 PRO A CA 1
ATOM 1054 C C . PRO A 1 144 ? -6.674 -50.074 -20.917 1.00 69.88 144 PRO A C 1
ATOM 1056 O O . PRO A 1 144 ? -6.906 -50.799 -19.942 1.00 69.88 144 PRO A O 1
ATOM 1059 N N . PRO A 1 145 ? -5.820 -50.447 -21.888 1.00 72.38 145 PRO A N 1
ATOM 1060 C CA . PRO A 1 145 ? -5.016 -51.652 -21.763 1.00 72.38 145 PRO A CA 1
ATOM 1061 C C . PRO A 1 145 ? -4.226 -51.566 -20.459 1.00 72.38 145 PRO A C 1
ATOM 1063 O O . PRO A 1 145 ? -3.656 -50.516 -20.152 1.00 72.38 145 PRO A O 1
ATOM 1066 N N . SER A 1 146 ? -4.220 -52.658 -19.692 1.00 65.06 146 SER A N 1
ATOM 1067 C CA . SER A 1 146 ? -3.420 -52.800 -18.480 1.00 65.06 146 SER A CA 1
ATOM 1068 C C . SER A 1 146 ? -1.968 -52.465 -18.804 1.00 65.06 146 SER A C 1
ATOM 1070 O O . SER A 1 146 ? -1.229 -53.286 -19.346 1.00 65.06 146 SER A O 1
ATOM 1072 N N . ARG A 1 147 ? -1.566 -51.224 -18.516 1.00 61.88 147 ARG A N 1
ATOM 1073 C CA . ARG A 1 147 ? -0.165 -50.833 -18.554 1.00 61.88 147 ARG A CA 1
ATOM 1074 C C . ARG A 1 147 ? 0.543 -51.669 -17.502 1.00 61.88 147 ARG A C 1
ATOM 1076 O O . ARG A 1 147 ? 0.098 -51.737 -16.356 1.00 61.88 147 ARG A O 1
ATOM 1083 N N . ALA A 1 148 ? 1.623 -52.320 -17.923 1.00 71.44 148 ALA A N 1
ATOM 1084 C CA . ALA A 1 148 ? 2.570 -52.916 -17.002 1.00 71.44 148 ALA A CA 1
ATOM 1085 C C . ALA A 1 148 ? 2.948 -51.866 -15.940 1.00 71.44 148 ALA A C 1
ATOM 1087 O O . ALA A 1 148 ? 3.043 -50.684 -16.285 1.00 71.44 148 ALA A O 1
ATOM 1088 N N . PRO A 1 149 ? 3.116 -52.267 -14.671 1.00 72.19 149 PRO A N 1
ATOM 1089 C CA . PRO A 1 149 ? 3.522 -51.348 -13.620 1.00 72.19 149 PRO A CA 1
ATOM 1090 C C . PRO A 1 149 ? 4.788 -50.617 -14.063 1.00 72.19 149 PRO A C 1
ATOM 1092 O O . PRO A 1 149 ? 5.775 -51.258 -14.432 1.00 72.19 149 PRO A O 1
ATOM 1095 N N . ASP A 1 150 ? 4.731 -49.283 -14.062 1.00 69.31 150 ASP A N 1
ATOM 1096 C CA . ASP A 1 150 ? 5.911 -48.461 -14.289 1.00 69.31 150 ASP A CA 1
ATOM 1097 C C . ASP A 1 150 ? 7.009 -48.918 -13.313 1.00 69.31 150 ASP A C 1
ATOM 1099 O O . ASP A 1 150 ? 6.718 -49.173 -12.134 1.00 69.31 150 ASP A O 1
ATOM 1103 N N . PRO A 1 151 ? 8.262 -49.080 -13.779 1.00 78.25 151 PRO A N 1
ATOM 1104 C CA . PRO A 1 151 ? 9.359 -49.409 -12.890 1.00 78.25 151 PRO A CA 1
ATOM 1105 C C . PRO A 1 151 ? 9.409 -48.360 -11.772 1.00 78.25 151 PRO A C 1
ATOM 1107 O O . PRO A 1 151 ? 9.206 -47.171 -12.040 1.00 78.25 151 PRO A O 1
ATOM 1110 N N . PRO A 1 152 ? 9.657 -48.774 -10.515 1.00 78.75 152 PRO A N 1
ATOM 1111 C CA . PRO A 1 152 ? 9.757 -47.830 -9.417 1.00 78.75 152 PRO A CA 1
ATOM 1112 C C . PRO A 1 152 ? 10.779 -46.748 -9.785 1.00 78.75 152 PRO A C 1
ATOM 1114 O O . PRO A 1 152 ? 11.821 -47.080 -10.365 1.00 78.75 152 PRO A O 1
ATOM 1117 N N . PRO A 1 153 ? 10.503 -45.469 -9.470 1.00 78.06 153 PRO A N 1
ATOM 1118 C CA . PRO A 1 153 ? 11.462 -44.409 -9.726 1.00 78.06 153 PRO A CA 1
ATOM 1119 C C . PRO A 1 153 ? 12.807 -44.803 -9.101 1.00 78.06 153 PRO A C 1
ATOM 1121 O O . PRO A 1 153 ? 12.818 -45.395 -8.010 1.00 78.06 153 PRO A O 1
ATOM 1124 N N . PRO A 1 154 ? 13.940 -44.524 -9.774 1.00 76.19 154 PRO A N 1
ATOM 1125 C CA . PRO A 1 154 ? 15.247 -44.779 -9.194 1.00 76.19 154 PRO A CA 1
ATOM 1126 C C . PRO A 1 154 ? 15.273 -44.131 -7.815 1.00 76.19 154 PRO A C 1
ATOM 1128 O O . PRO A 1 154 ? 14.927 -42.955 -7.665 1.00 76.19 154 PRO A O 1
ATOM 1131 N N . ARG A 1 155 ? 15.613 -44.925 -6.791 1.00 74.62 155 ARG A N 1
ATOM 1132 C CA . ARG A 1 155 ? 15.768 -44.398 -5.436 1.00 74.62 155 ARG A CA 1
ATOM 1133 C C . ARG A 1 155 ? 16.713 -43.200 -5.541 1.00 74.62 155 ARG A C 1
ATOM 1135 O O . ARG A 1 155 ? 17.763 -43.357 -6.170 1.00 74.62 155 ARG A O 1
ATOM 1142 N N . PRO A 1 156 ? 16.362 -42.036 -4.968 1.00 74.38 156 PRO A N 1
ATOM 1143 C CA . PRO A 1 156 ? 17.304 -40.938 -4.867 1.00 74.38 156 PRO A CA 1
ATOM 1144 C C . PRO A 1 156 ? 18.585 -41.512 -4.274 1.00 74.38 156 PRO A C 1
ATOM 1146 O O . PRO A 1 156 ? 18.534 -42.148 -3.215 1.00 74.38 156 PRO A O 1
ATOM 1149 N N . SER A 1 157 ? 19.700 -41.374 -4.993 1.00 76.12 157 SER A N 1
ATOM 1150 C CA . SER A 1 157 ? 21.010 -41.734 -4.466 1.00 76.12 157 SER A CA 1
ATOM 1151 C C . SER A 1 157 ? 21.106 -41.134 -3.073 1.00 76.12 157 SER A C 1
ATOM 1153 O O . SER A 1 157 ? 20.832 -39.942 -2.905 1.00 76.12 157 SER A O 1
ATOM 1155 N N . ALA A 1 158 ? 21.408 -41.974 -2.079 1.00 75.56 158 ALA A N 1
ATOM 1156 C CA . ALA A 1 158 ? 21.587 -41.504 -0.718 1.00 75.56 158 ALA A CA 1
ATOM 1157 C C . ALA A 1 158 ? 22.517 -40.282 -0.769 1.00 75.56 158 ALA A C 1
ATOM 1159 O O . ALA A 1 158 ? 23.546 -40.350 -1.457 1.00 75.56 158 ALA A O 1
ATOM 1160 N N . PRO A 1 159 ? 22.143 -39.158 -0.133 1.00 77.31 159 PRO A N 1
ATOM 1161 C CA . PRO A 1 159 ? 23.016 -38.003 -0.098 1.00 77.31 159 PRO A CA 1
ATOM 1162 C C . PRO A 1 159 ? 24.383 -38.467 0.418 1.00 77.31 159 PRO A C 1
ATOM 1164 O O . PRO A 1 159 ? 24.431 -39.316 1.319 1.00 77.31 159 PRO A O 1
ATOM 1167 N N . PRO A 1 160 ? 25.489 -37.977 -0.169 1.00 80.06 160 PRO A N 1
ATOM 1168 C CA . PRO A 1 160 ? 26.810 -38.305 0.337 1.00 80.06 160 PRO A CA 1
ATOM 1169 C C . PRO A 1 160 ? 26.840 -38.017 1.843 1.00 80.06 160 PRO A C 1
ATOM 1171 O O . PRO A 1 160 ? 26.202 -37.051 2.285 1.00 80.06 160 PRO A O 1
ATOM 1174 N N . PRO A 1 161 ? 27.534 -38.848 2.643 1.00 81.38 161 PRO A N 1
ATOM 1175 C CA . PRO A 1 161 ? 27.665 -38.578 4.064 1.00 81.38 161 PRO A CA 1
ATOM 1176 C C . PRO A 1 161 ? 28.162 -37.139 4.245 1.00 81.38 161 PRO A C 1
ATOM 1178 O O . PRO A 1 161 ? 28.988 -36.682 3.443 1.00 81.38 161 PRO A O 1
ATOM 1181 N N . PRO A 1 162 ? 27.651 -36.407 5.252 1.00 78.38 162 PRO A N 1
ATOM 1182 C CA . PRO A 1 162 ? 28.117 -35.059 5.524 1.00 78.38 162 PRO A CA 1
ATOM 1183 C C . PRO A 1 162 ? 29.637 -35.102 5.620 1.00 78.38 162 PRO A C 1
ATOM 1185 O O . PRO A 1 162 ? 30.203 -35.901 6.372 1.00 78.38 162 PRO A O 1
ATOM 1188 N N . ARG A 1 163 ? 30.293 -34.285 4.791 1.00 77.12 163 ARG A N 1
ATOM 1189 C CA . ARG A 1 163 ? 31.743 -34.120 4.827 1.00 77.12 163 ARG A CA 1
ATOM 1190 C C . ARG A 1 163 ? 32.107 -33.814 6.276 1.00 77.12 163 ARG A C 1
ATOM 1192 O O . ARG A 1 163 ? 31.479 -32.942 6.881 1.00 77.12 163 ARG A O 1
ATOM 1199 N N . ALA A 1 164 ? 33.067 -34.553 6.832 1.00 79.25 164 ALA A N 1
ATOM 1200 C CA . ALA A 1 164 ? 33.609 -34.208 8.137 1.00 79.25 164 ALA A CA 1
ATOM 1201 C C . ALA A 1 164 ? 33.991 -32.717 8.099 1.00 79.25 164 ALA A C 1
ATOM 1203 O O . ALA A 1 164 ? 34.564 -32.288 7.092 1.00 79.25 164 ALA A O 1
ATOM 1204 N N . PRO A 1 165 ? 33.610 -31.923 9.113 1.00 80.62 165 PRO A N 1
ATOM 1205 C CA . PRO A 1 165 ? 33.951 -30.512 9.138 1.00 80.62 165 PRO A CA 1
ATOM 1206 C C . PRO A 1 165 ? 35.464 -30.389 8.991 1.00 80.62 165 PRO A C 1
ATOM 1208 O O . PRO A 1 165 ? 36.212 -31.022 9.741 1.00 80.62 165 PRO A O 1
ATOM 1211 N N . ASP A 1 166 ? 35.900 -29.616 7.994 1.00 80.94 166 ASP A N 1
ATOM 1212 C CA . ASP A 1 166 ? 37.309 -29.287 7.839 1.00 80.94 166 ASP A CA 1
ATOM 1213 C C . ASP A 1 166 ? 37.815 -28.723 9.180 1.00 80.94 166 ASP A C 1
ATOM 1215 O O . ASP A 1 166 ? 37.094 -27.953 9.833 1.00 80.94 166 ASP A O 1
ATOM 1219 N N . PRO A 1 167 ? 39.018 -29.120 9.638 1.00 80.75 167 PRO A N 1
ATOM 1220 C CA . PRO A 1 167 ? 39.587 -28.560 10.850 1.00 80.75 167 PRO A CA 1
ATOM 1221 C C . PRO A 1 167 ? 39.589 -27.033 10.717 1.00 80.75 167 PRO A C 1
ATOM 1223 O O . PRO A 1 167 ? 39.943 -26.516 9.652 1.00 80.75 167 PRO A O 1
ATOM 1226 N N . PRO A 1 168 ? 39.158 -26.299 11.759 1.00 79.75 168 PRO A N 1
ATOM 1227 C CA . PRO A 1 168 ? 39.074 -24.852 11.686 1.00 79.75 168 PRO A CA 1
ATOM 1228 C C . PRO A 1 168 ? 40.439 -24.307 11.274 1.00 79.75 168 PRO A C 1
ATOM 1230 O O . PRO A 1 168 ? 41.449 -24.599 11.920 1.00 79.75 168 PRO A O 1
ATOM 1233 N N . ALA A 1 169 ? 40.462 -23.528 10.190 1.00 78.69 169 ALA A N 1
ATOM 1234 C CA . ALA A 1 169 ? 41.652 -22.793 9.794 1.00 78.69 169 ALA A CA 1
ATOM 1235 C C . ALA A 1 169 ? 42.180 -22.021 11.018 1.00 78.69 169 ALA A C 1
ATOM 1237 O O . ALA A 1 169 ? 41.366 -21.497 11.794 1.00 78.69 169 ALA A O 1
ATOM 1238 N N . PRO A 1 170 ? 43.509 -21.961 11.228 1.00 78.25 170 PRO A N 1
ATOM 1239 C CA . PRO A 1 170 ? 44.079 -21.195 12.325 1.00 78.25 170 PRO A CA 1
ATOM 1240 C C . PRO A 1 170 ? 43.505 -19.783 12.261 1.00 78.25 170 PRO A C 1
ATOM 1242 O O . PRO A 1 170 ? 43.616 -19.104 11.237 1.00 78.25 170 PRO A O 1
ATOM 1245 N N . ARG A 1 171 ? 42.812 -19.375 13.333 1.00 72.94 171 ARG A N 1
ATOM 1246 C CA . ARG A 1 171 ? 42.218 -18.041 13.398 1.00 72.94 171 ARG A CA 1
ATOM 1247 C C . ARG A 1 171 ? 43.354 -17.040 13.186 1.00 72.94 171 ARG A C 1
ATOM 1249 O O . ARG A 1 171 ? 44.336 -17.122 13.927 1.00 72.94 171 ARG A O 1
ATOM 1256 N N . PRO A 1 172 ? 43.253 -16.121 12.211 1.00 78.81 172 PRO A N 1
ATOM 1257 C CA . PRO A 1 172 ? 44.188 -15.013 12.145 1.00 78.81 172 PRO A CA 1
ATOM 1258 C C . PRO A 1 172 ? 44.159 -14.317 13.504 1.00 78.81 172 PRO A C 1
ATOM 1260 O O . PRO A 1 172 ? 43.079 -14.051 14.041 1.00 78.81 172 PRO A O 1
ATOM 1263 N N . SER A 1 173 ? 45.343 -14.115 14.086 1.00 83.00 173 SER A N 1
ATOM 1264 C CA . SER A 1 173 ? 45.505 -13.404 15.349 1.00 83.00 173 SER A CA 1
ATOM 1265 C C . SER A 1 173 ? 44.667 -12.136 15.294 1.00 83.00 173 SER A C 1
ATOM 1267 O O . SER A 1 173 ? 44.805 -11.350 14.354 1.00 83.00 173 SER A O 1
ATOM 1269 N N . ALA A 1 174 ? 43.756 -11.982 16.257 1.00 79.44 174 ALA A N 1
ATOM 1270 C CA . ALA A 1 174 ? 42.920 -10.798 16.329 1.00 79.44 174 ALA A CA 1
ATOM 1271 C C . ALA A 1 174 ? 43.831 -9.561 16.271 1.00 79.44 174 ALA A C 1
ATOM 1273 O O . ALA A 1 174 ? 44.849 -9.539 16.974 1.00 79.44 174 ALA A O 1
ATOM 1274 N N . PRO A 1 175 ? 43.517 -8.563 15.425 1.00 83.00 175 PRO A N 1
ATOM 1275 C CA . PRO A 1 175 ? 44.258 -7.316 15.447 1.00 83.00 175 PRO A CA 1
ATOM 1276 C C . PRO A 1 175 ? 44.218 -6.759 16.877 1.00 83.00 175 PRO A C 1
ATOM 1278 O O . PRO A 1 175 ? 43.198 -6.917 17.562 1.00 83.00 175 PRO A O 1
ATOM 1281 N N . PRO A 1 176 ? 45.315 -6.149 17.356 1.00 86.31 176 PRO A N 1
ATOM 1282 C CA . PRO A 1 176 ? 45.317 -5.520 18.667 1.00 86.31 176 PRO A CA 1
ATOM 1283 C C . PRO A 1 176 ? 44.145 -4.532 18.754 1.00 86.31 176 PRO A C 1
ATOM 1285 O O . PRO A 1 176 ? 43.809 -3.898 17.745 1.00 86.31 176 PRO A O 1
ATOM 1288 N N . PRO A 1 177 ? 43.495 -4.410 19.925 1.00 87.81 177 PRO A N 1
ATOM 1289 C CA . PRO A 1 177 ? 42.426 -3.441 20.099 1.00 87.81 177 PRO A CA 1
ATOM 1290 C C . PRO A 1 177 ? 42.941 -2.048 19.707 1.00 87.81 177 PRO A C 1
ATOM 1292 O O . PRO A 1 177 ? 44.100 -1.726 19.997 1.00 87.81 177 PRO A O 1
ATOM 1295 N N . PRO A 1 178 ? 42.117 -1.221 19.038 1.00 87.12 178 PRO A N 1
ATOM 1296 C CA . PRO A 1 178 ? 42.506 0.149 18.752 1.00 87.12 178 PRO A CA 1
ATOM 1297 C C . PRO A 1 178 ? 42.847 0.865 20.069 1.00 87.12 178 PRO A C 1
ATOM 1299 O O . PRO A 1 178 ? 42.229 0.571 21.101 1.00 87.12 178 PRO A O 1
ATOM 1302 N N . PRO A 1 179 ? 43.820 1.793 20.065 1.00 89.62 179 PRO A N 1
ATOM 1303 C CA . PRO A 1 179 ? 44.092 2.607 21.239 1.00 89.62 179 PRO A CA 1
ATOM 1304 C C . PRO A 1 179 ? 42.807 3.333 21.671 1.00 89.62 179 PRO A C 1
ATOM 1306 O O . PRO A 1 179 ? 41.987 3.683 20.813 1.00 89.62 179 PRO A O 1
ATOM 1309 N N . PRO A 1 180 ? 42.604 3.558 22.981 1.00 90.06 180 PRO A N 1
ATOM 1310 C CA . PRO A 1 180 ? 41.458 4.314 23.462 1.00 90.06 180 PRO A CA 1
ATOM 1311 C C . PRO A 1 180 ? 41.420 5.674 22.763 1.00 90.06 180 PRO A C 1
ATOM 1313 O O . PRO A 1 180 ? 42.439 6.363 22.670 1.00 90.06 180 PRO A O 1
ATOM 1316 N N . LEU A 1 181 ? 40.244 6.042 22.250 1.00 91.12 181 LEU A N 1
ATOM 1317 C CA . LEU A 1 181 ? 40.031 7.373 21.695 1.00 91.12 181 LEU A CA 1
ATOM 1318 C C . LEU A 1 181 ? 40.384 8.413 22.771 1.00 91.12 181 LEU A C 1
ATOM 1320 O O . LEU A 1 181 ? 40.016 8.218 23.936 1.00 91.12 181 LEU A O 1
ATOM 1324 N N . PRO A 1 182 ? 41.078 9.508 22.413 1.00 89.12 182 PRO A N 1
ATOM 1325 C CA . PRO A 1 182 ? 41.251 10.614 23.339 1.00 89.12 182 PRO A CA 1
ATOM 1326 C C . PRO A 1 182 ? 39.867 11.090 23.805 1.00 89.12 182 PRO A C 1
ATOM 1328 O O . PRO A 1 182 ? 38.918 11.071 23.009 1.00 89.12 182 PRO A O 1
ATOM 1331 N N . PRO A 1 183 ? 39.719 11.499 25.079 1.00 86.56 183 PRO A N 1
ATOM 1332 C CA . PRO A 1 183 ? 38.466 12.070 25.542 1.00 86.56 183 PRO A CA 1
ATOM 1333 C C . PRO A 1 183 ? 38.088 13.237 24.620 1.00 86.56 183 PRO A C 1
ATOM 1335 O O . PRO A 1 183 ? 38.976 13.992 24.205 1.00 86.56 183 PRO A O 1
ATOM 1338 N N . PRO A 1 184 ? 36.799 13.391 24.265 1.00 84.81 184 PRO A N 1
ATOM 1339 C CA . PRO A 1 184 ? 36.369 14.558 23.512 1.00 84.81 184 PRO A CA 1
ATOM 1340 C C . PRO A 1 184 ? 36.825 15.818 24.262 1.00 84.81 184 PRO A C 1
ATOM 1342 O O . PRO A 1 184 ? 36.809 15.814 25.500 1.00 84.81 184 PRO A O 1
ATOM 1345 N N . PRO A 1 185 ? 37.241 16.886 23.553 1.00 81.44 185 PRO A N 1
ATOM 1346 C CA . PRO A 1 185 ? 37.539 18.147 24.212 1.00 81.44 185 PRO A CA 1
ATOM 1347 C C . PRO A 1 185 ? 36.336 18.512 25.078 1.00 81.44 185 PRO A C 1
ATOM 1349 O O . PRO A 1 185 ? 35.193 18.389 24.623 1.00 81.44 185 PRO A O 1
ATOM 1352 N N . LEU A 1 186 ? 36.597 18.894 26.333 1.00 77.12 186 LEU A N 1
ATOM 1353 C CA . LEU A 1 186 ? 35.582 19.451 27.219 1.00 77.12 186 LEU A CA 1
ATOM 1354 C C . LEU A 1 186 ? 34.877 20.543 26.422 1.00 77.12 186 LEU A C 1
ATOM 1356 O O . LEU A 1 186 ? 35.474 21.578 26.134 1.00 77.12 186 LEU A O 1
ATOM 1360 N N . ARG A 1 187 ? 33.646 20.262 25.980 1.00 71.31 187 ARG A N 1
ATOM 1361 C CA . ARG A 1 187 ? 32.810 21.254 25.319 1.00 71.31 187 ARG A CA 1
ATOM 1362 C C . ARG A 1 187 ? 32.705 22.401 26.305 1.00 71.31 187 ARG A C 1
ATOM 1364 O O . ARG A 1 187 ? 32.123 22.233 27.376 1.00 71.31 187 ARG A O 1
ATOM 1371 N N . GLU A 1 188 ? 33.325 23.516 25.945 1.00 72.94 188 GLU A N 1
ATOM 1372 C CA . GLU A 1 188 ? 33.163 24.793 26.614 1.00 72.94 188 GLU A CA 1
ATOM 1373 C C . GLU A 1 188 ? 31.662 24.977 26.826 1.00 72.94 188 GLU A C 1
ATOM 1375 O O . GLU A 1 188 ? 30.876 24.839 25.880 1.00 72.94 188 GLU A O 1
ATOM 1380 N N . ALA A 1 189 ? 31.258 25.103 28.092 1.00 72.75 189 ALA A N 1
ATOM 1381 C CA . ALA A 1 189 ? 29.853 25.199 28.438 1.00 72.75 189 ALA A CA 1
ATOM 1382 C C . ALA A 1 189 ? 29.243 26.310 27.572 1.00 72.75 189 ALA A C 1
ATOM 1384 O O . ALA A 1 189 ? 29.836 27.392 27.495 1.00 72.75 189 ALA A O 1
ATOM 1385 N N . PRO A 1 190 ? 28.114 26.060 26.882 1.00 75.38 190 PRO A N 1
ATOM 1386 C CA . PRO A 1 190 ? 27.466 27.119 26.130 1.00 75.38 190 PRO A CA 1
ATOM 1387 C C . PRO A 1 190 ? 27.252 28.300 27.085 1.00 75.38 190 PRO A C 1
ATOM 1389 O O . PRO A 1 190 ? 26.886 28.066 28.245 1.00 75.38 190 PRO A O 1
ATOM 1392 N N . PRO A 1 191 ? 27.515 29.545 26.646 1.00 73.94 191 PRO A N 1
ATOM 1393 C CA . PRO A 1 191 ? 27.296 30.710 27.487 1.00 73.94 191 PRO A CA 1
ATOM 1394 C C . PRO A 1 191 ? 25.884 30.627 28.056 1.00 73.94 191 PRO A C 1
ATOM 1396 O O . PRO A 1 191 ? 24.941 30.301 27.328 1.00 73.94 191 PRO A O 1
ATOM 1399 N N . ALA A 1 192 ? 25.762 30.855 29.366 1.00 72.31 192 ALA A N 1
ATOM 1400 C CA . ALA A 1 192 ? 24.480 30.867 30.049 1.00 72.31 192 ALA A CA 1
ATOM 1401 C C . ALA A 1 192 ? 23.504 31.702 29.217 1.00 72.31 192 ALA A C 1
ATOM 1403 O O . ALA A 1 192 ? 23.756 32.878 28.950 1.00 72.31 192 ALA A O 1
ATOM 1404 N N . TYR A 1 193 ? 22.437 31.059 28.745 1.00 74.06 193 TYR A N 1
ATOM 1405 C CA . TYR A 1 193 ? 21.400 31.716 27.970 1.00 74.06 193 TYR A CA 1
ATOM 1406 C C . TYR A 1 193 ? 20.817 32.836 28.830 1.00 74.06 193 TYR A C 1
ATOM 1408 O O . TYR A 1 193 ? 20.077 32.583 29.780 1.00 74.06 193 TYR A O 1
ATOM 1416 N N . VAL A 1 194 ? 21.194 34.076 28.523 1.00 75.81 194 VAL A N 1
ATOM 1417 C CA . VAL A 1 194 ? 20.527 35.261 29.048 1.00 75.81 194 VAL A CA 1
ATOM 1418 C C . VAL A 1 194 ? 19.248 35.387 28.224 1.00 75.81 194 VAL A C 1
ATOM 1420 O O . VAL A 1 194 ? 19.345 35.640 27.020 1.00 75.81 194 VAL A O 1
ATOM 1423 N N . PRO A 1 195 ? 18.054 35.156 28.799 1.00 70.69 195 PRO A N 1
ATOM 1424 C CA . PRO A 1 195 ? 16.823 35.344 28.052 1.00 70.69 195 PRO A CA 1
ATOM 1425 C C . PRO A 1 195 ? 16.764 36.798 27.564 1.00 70.69 195 PRO A C 1
ATOM 1427 O O . PRO A 1 195 ? 17.034 37.709 28.356 1.00 70.69 195 PRO A O 1
ATOM 1430 N N . PRO A 1 196 ? 16.427 37.051 26.286 1.00 68.94 196 PRO A N 1
ATOM 1431 C CA . PRO A 1 196 ? 16.178 38.408 25.835 1.00 68.94 196 PRO A CA 1
ATOM 1432 C C . PRO A 1 196 ? 15.068 39.004 26.703 1.00 68.94 196 PRO A C 1
ATOM 1434 O O . PRO A 1 196 ? 14.055 38.350 26.973 1.00 68.94 196 PRO A O 1
ATOM 1437 N N . ALA A 1 197 ? 15.287 40.233 27.179 1.00 64.69 197 ALA A N 1
ATOM 1438 C CA . ALA A 1 197 ? 14.289 40.991 27.915 1.00 64.69 197 ALA A CA 1
ATOM 1439 C C . ALA A 1 197 ? 12.962 40.923 27.151 1.00 64.69 197 ALA A C 1
ATOM 1441 O O . ALA A 1 197 ? 12.923 41.237 25.963 1.00 64.69 197 ALA A O 1
ATOM 1442 N N . SER A 1 198 ? 11.906 40.469 27.834 1.00 60.38 198 SER A N 1
ATOM 1443 C CA . SER A 1 198 ? 10.548 40.400 27.298 1.00 60.38 198 SER A CA 1
ATOM 1444 C C . SER A 1 198 ? 10.151 41.758 26.731 1.00 60.38 198 SER A C 1
ATOM 1446 O O . SER A 1 198 ? 9.710 42.650 27.458 1.00 60.38 198 SER A O 1
ATOM 1448 N N . THR A 1 199 ? 10.289 41.917 25.420 1.00 65.06 199 THR A N 1
ATOM 1449 C CA . THR A 1 199 ? 9.586 42.947 24.680 1.00 65.06 199 THR A CA 1
ATOM 1450 C C . THR A 1 199 ? 8.117 42.564 24.742 1.00 65.06 199 THR A C 1
ATOM 1452 O O . THR A 1 199 ? 7.669 41.584 24.150 1.00 65.06 199 THR A O 1
ATOM 1455 N N . ARG A 1 200 ? 7.377 43.300 25.576 1.00 61.31 200 ARG A N 1
ATOM 1456 C CA . ARG A 1 200 ? 5.922 43.200 25.665 1.00 61.31 200 ARG A CA 1
ATOM 1457 C C . ARG A 1 200 ? 5.350 43.261 24.245 1.00 61.31 200 ARG A C 1
ATOM 1459 O O . ARG A 1 200 ? 5.715 44.184 23.515 1.00 61.31 200 ARG A O 1
ATOM 1466 N N . PRO A 1 201 ? 4.472 42.329 23.846 1.00 58.09 201 PRO A N 1
ATOM 1467 C CA . PRO A 1 201 ? 3.768 42.462 22.586 1.00 58.09 201 PRO A CA 1
ATOM 1468 C C . PRO A 1 201 ? 2.933 43.742 22.651 1.00 58.09 201 PRO A C 1
ATOM 1470 O O . PRO A 1 201 ? 2.079 43.901 23.523 1.00 58.09 201 PRO A O 1
ATOM 1473 N N . THR A 1 202 ? 3.220 44.673 21.745 1.00 65.06 202 THR A N 1
ATOM 1474 C CA . THR A 1 202 ? 2.314 45.765 21.413 1.00 65.06 202 THR A CA 1
ATOM 1475 C C . THR A 1 202 ? 0.996 45.131 20.995 1.00 65.06 202 THR A C 1
ATOM 1477 O O . THR A 1 202 ? 0.937 44.431 19.986 1.00 65.06 202 THR A O 1
ATOM 1480 N N . THR A 1 203 ? -0.044 45.338 21.801 1.00 68.38 203 THR A N 1
ATOM 1481 C CA . THR A 1 203 ? -1.435 45.082 21.435 1.00 68.38 203 THR A CA 1
ATOM 1482 C C . THR A 1 203 ? -1.710 45.812 20.126 1.00 68.38 203 THR A C 1
ATOM 1484 O O . THR A 1 203 ? -1.866 47.030 20.110 1.00 68.38 203 THR A O 1
ATOM 1487 N N . ILE A 1 204 ? -1.705 45.076 19.017 1.00 68.06 204 ILE A N 1
ATOM 1488 C CA . ILE A 1 204 ? -2.245 45.558 17.752 1.00 68.06 204 ILE A CA 1
ATOM 1489 C C . ILE A 1 204 ? -3.759 45.535 17.937 1.00 68.06 204 ILE A C 1
ATOM 1491 O O . ILE A 1 204 ? -4.374 44.474 18.021 1.00 68.06 204 ILE A O 1
ATOM 1495 N N . GLU A 1 205 ? -4.319 46.728 18.094 1.00 62.16 205 GLU A N 1
ATOM 1496 C CA . GLU A 1 205 ? -5.746 47.012 18.080 1.00 62.16 205 GLU A CA 1
ATOM 1497 C C . GLU A 1 205 ? -6.339 46.455 16.779 1.00 62.16 205 GLU A C 1
ATOM 1499 O O . GLU A 1 205 ? -6.106 46.970 15.686 1.00 62.16 205 GLU A O 1
ATOM 1504 N N . GLN A 1 206 ? -7.021 45.318 16.893 1.00 71.62 206 GLN A N 1
ATOM 1505 C CA . GLN A 1 206 ? -7.713 44.674 15.789 1.00 71.62 206 GLN A CA 1
ATOM 1506 C C . GLN A 1 206 ? -8.995 45.481 15.516 1.00 71.62 206 GLN A C 1
ATOM 1508 O O . GLN A 1 206 ? -9.840 45.564 16.411 1.00 71.62 206 GLN A O 1
ATOM 1513 N N . PRO A 1 207 ? -9.157 46.102 14.331 1.00 74.44 207 PRO A N 1
ATOM 1514 C CA . PRO A 1 207 ? -10.379 46.826 14.009 1.00 74.44 207 PRO A CA 1
ATOM 1515 C C . PRO A 1 207 ? -11.578 45.862 14.007 1.00 74.44 207 PRO A C 1
ATOM 1517 O O . PRO A 1 207 ? -11.420 44.682 13.669 1.00 74.44 207 PRO A O 1
ATOM 1520 N N . PRO A 1 208 ? -12.771 46.337 14.402 1.00 72.12 208 PRO A N 1
ATOM 1521 C CA . PRO A 1 208 ? -13.955 45.499 14.502 1.00 72.12 208 PRO A CA 1
ATOM 1522 C C . PRO A 1 208 ? -14.317 44.890 13.136 1.00 72.12 208 PRO A C 1
ATOM 1524 O O . PRO A 1 208 ? -14.159 45.550 12.108 1.00 72.12 208 PRO A O 1
ATOM 1527 N N . PRO A 1 209 ? -14.810 43.640 13.105 1.00 69.81 209 PRO A N 1
ATOM 1528 C CA . PRO A 1 209 ? -15.303 43.030 11.880 1.00 69.81 209 PRO A CA 1
ATOM 1529 C C . PRO A 1 209 ? -16.523 43.798 11.359 1.00 69.81 209 PRO A C 1
ATOM 1531 O O . PRO A 1 209 ? -17.514 43.981 12.067 1.00 69.81 209 PRO A O 1
ATOM 1534 N N . ASP A 1 210 ? -16.428 44.228 10.105 1.00 68.62 210 ASP A N 1
ATOM 1535 C CA . ASP A 1 210 ? -17.497 44.854 9.334 1.00 68.62 210 ASP A CA 1
ATOM 1536 C C . ASP A 1 210 ? -18.596 43.806 9.069 1.00 68.62 210 ASP A C 1
ATOM 1538 O O . ASP A 1 210 ? -18.442 42.900 8.246 1.00 68.62 210 ASP A O 1
ATOM 1542 N N . PHE A 1 211 ? -19.669 43.857 9.862 1.00 64.12 211 PHE A N 1
ATOM 1543 C CA . PHE A 1 211 ? -20.765 42.881 9.852 1.00 64.12 211 PHE A CA 1
ATOM 1544 C C . PHE A 1 211 ? -21.902 43.233 8.881 1.00 64.12 211 PHE A C 1
ATOM 1546 O O . PHE A 1 211 ? -22.960 42.606 8.937 1.00 64.12 211 PHE A O 1
ATOM 1553 N N . ASP A 1 212 ? -21.712 44.186 7.966 1.00 63.34 212 ASP A N 1
ATOM 1554 C CA . ASP A 1 212 ? -22.801 44.682 7.122 1.00 63.34 212 ASP A CA 1
ATOM 1555 C C . ASP A 1 212 ? -22.630 44.311 5.641 1.00 63.34 212 ASP A C 1
ATOM 1557 O O . ASP A 1 212 ? -22.296 45.123 4.777 1.00 63.34 212 ASP A O 1
ATOM 1561 N N . ARG A 1 213 ? -22.868 43.033 5.312 1.00 61.97 213 ARG A N 1
ATOM 1562 C CA . ARG A 1 213 ? -23.200 42.658 3.927 1.00 61.97 213 ARG A CA 1
ATOM 1563 C C . ARG A 1 213 ? -24.064 41.404 3.844 1.00 61.97 213 ARG A C 1
ATOM 1565 O O . ARG A 1 213 ? -23.606 40.317 3.497 1.00 61.97 213 ARG A O 1
ATOM 1572 N N . ALA A 1 214 ? -25.355 41.565 4.121 1.00 70.12 214 ALA A N 1
ATOM 1573 C CA . ALA A 1 214 ? -26.357 40.563 3.772 1.00 70.12 214 ALA A CA 1
ATOM 1574 C C . ALA A 1 214 ? -26.504 40.453 2.234 1.00 70.12 214 ALA A C 1
ATOM 1576 O O . ALA A 1 214 ? -26.666 41.476 1.563 1.00 70.12 214 ALA A O 1
ATOM 1577 N N . PRO A 1 215 ? -26.484 39.248 1.632 1.00 66.31 215 PRO A N 1
ATOM 1578 C CA . PRO A 1 215 ? -26.799 39.087 0.218 1.00 66.31 215 PRO A CA 1
ATOM 1579 C C . PRO A 1 215 ? -28.307 39.244 -0.024 1.00 66.31 215 PRO A C 1
ATOM 1581 O O . PRO A 1 215 ? -29.138 38.600 0.622 1.00 66.31 215 PRO A O 1
ATOM 1584 N N . ALA A 1 216 ? -28.656 40.097 -0.989 1.00 68.38 216 ALA A N 1
ATOM 1585 C CA . ALA A 1 216 ? -30.022 40.340 -1.434 1.00 68.38 216 ALA A CA 1
ATOM 1586 C C . ALA A 1 216 ? -30.719 39.030 -1.851 1.00 68.38 216 ALA A C 1
ATOM 1588 O O . ALA A 1 216 ? -30.275 38.323 -2.759 1.00 68.38 216 ALA A O 1
ATOM 1589 N N . ARG A 1 217 ? -31.842 38.718 -1.195 1.00 66.81 217 ARG A N 1
ATOM 1590 C CA . ARG A 1 217 ? -32.728 37.609 -1.566 1.00 66.81 217 ARG A CA 1
ATOM 1591 C C . ARG A 1 217 ? -33.408 37.924 -2.902 1.00 66.81 217 ARG A C 1
ATOM 1593 O O . ARG A 1 217 ? -34.127 38.914 -3.012 1.00 66.81 217 ARG A O 1
ATOM 1600 N N . LYS A 1 218 ? -33.209 37.066 -3.908 1.00 75.56 218 LYS A N 1
ATOM 1601 C CA . LYS A 1 218 ? -33.994 37.079 -5.153 1.00 75.56 218 LYS A CA 1
ATOM 1602 C C . LYS A 1 218 ? -35.467 36.750 -4.848 1.00 75.56 218 LYS A C 1
ATOM 1604 O O . LYS A 1 218 ? -35.710 35.799 -4.102 1.00 75.56 218 LYS A O 1
ATOM 1609 N N . PRO A 1 219 ? -36.440 37.481 -5.420 1.00 73.94 219 PRO A N 1
ATOM 1610 C CA . PRO A 1 219 ? -37.852 37.142 -5.287 1.00 73.94 219 PRO A CA 1
ATOM 1611 C C . PRO A 1 219 ? -38.209 35.884 -6.105 1.00 73.94 219 PRO A C 1
ATOM 1613 O O . PRO A 1 219 ? -37.568 35.616 -7.127 1.00 73.94 219 PRO A O 1
ATOM 1616 N N . PRO A 1 220 ? -39.223 35.112 -5.673 1.00 68.69 220 PRO A N 1
ATOM 1617 C CA . PRO A 1 220 ? -39.684 33.927 -6.386 1.00 68.69 220 PRO A CA 1
ATOM 1618 C C . PRO A 1 220 ? -40.414 34.287 -7.696 1.00 68.69 220 PRO A C 1
ATOM 1620 O O . PRO A 1 220 ? -40.970 35.384 -7.814 1.00 68.69 220 PRO A O 1
ATOM 1623 N N . PRO A 1 221 ? -40.436 33.369 -8.680 1.00 67.75 221 PRO A N 1
ATOM 1624 C CA . PRO A 1 221 ? -41.180 33.551 -9.921 1.00 67.75 221 PRO A CA 1
ATOM 1625 C C . PRO A 1 221 ? -42.693 33.546 -9.661 1.00 67.75 221 PRO A C 1
ATOM 1627 O O . PRO A 1 221 ? -43.196 32.741 -8.876 1.00 67.75 221 PRO A O 1
ATOM 1630 N N . LYS A 1 222 ? -43.414 34.454 -10.328 1.00 68.38 222 LYS A N 1
ATOM 1631 C CA . LYS A 1 222 ? -44.882 34.454 -10.366 1.00 68.38 222 LYS A CA 1
ATOM 1632 C C . LYS A 1 222 ? -45.351 33.313 -11.272 1.00 68.38 222 LYS A C 1
ATOM 1634 O O . LYS A 1 222 ? -44.846 33.190 -12.387 1.00 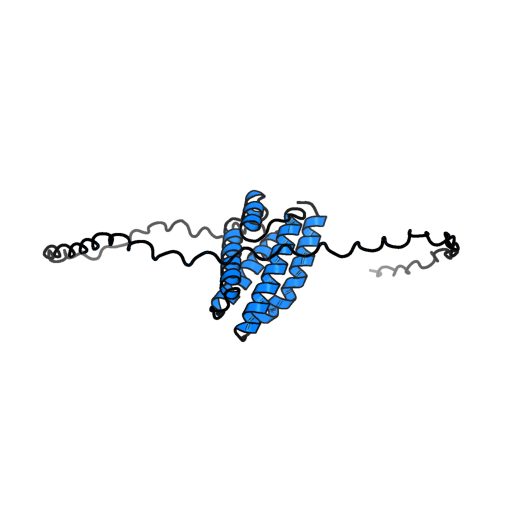68.38 222 LYS A O 1
ATOM 1639 N N . ILE A 1 223 ? -46.270 32.505 -10.748 1.00 72.06 223 ILE A N 1
ATOM 1640 C CA . ILE A 1 223 ? -47.056 31.505 -11.483 1.00 72.06 223 ILE A CA 1
ATOM 1641 C C . ILE A 1 223 ? -48.204 32.232 -12.181 1.00 72.06 223 ILE A C 1
ATOM 1643 O O . ILE A 1 223 ? -48.772 33.144 -11.533 1.00 72.06 223 ILE A O 1
#